Protein AF-A0A6G8FV36-F1 (afdb_monomer_lite)

Foldseek 3Di:
DADWDDDPVDIDGDDPDDDDPDQFDFDDDPVPDPDDDDGGGQWGCDPVSDTDGCPPVSPVVDDDDPPPDDDDDPDPPDDDDDDDPDDDDPDFFDFDDPPPVVVDDPDPPDDDPQPPTFGQWGCDPPRDIDGRPPVSPVVDDDDPDDDDDPDFDADPNDTPVVVVVVVVVVVVVVVVVVVVVCVVPDD

Structure (mmCIF, N/CA/C/O backbone):
data_AF-A0A6G8FV36-F1
#
_entry.id   AF-A0A6G8FV36-F1
#
loop_
_atom_site.group_PDB
_atom_site.id
_atom_site.type_symbol
_atom_site.label_atom_id
_atom_site.label_alt_id
_atom_site.label_comp_id
_atom_site.label_asym_id
_atom_site.label_entity_id
_atom_site.label_seq_id
_atom_site.pdbx_PDB_ins_code
_atom_site.Cartn_x
_atom_site.Cartn_y
_atom_site.Cartn_z
_atom_site.occupancy
_atom_site.B_iso_or_equiv
_atom_site.auth_seq_id
_atom_site.auth_comp_id
_atom_site.auth_asym_id
_atom_site.auth_atom_id
_atom_site.pdbx_PDB_model_num
ATOM 1 N N . MET A 1 1 ? 6.468 0.408 -41.593 1.00 76.44 1 MET A N 1
ATOM 2 C CA . MET A 1 1 ? 7.858 0.262 -42.066 1.00 76.44 1 MET A CA 1
ATOM 3 C C . MET A 1 1 ? 8.660 -0.311 -40.913 1.00 76.44 1 MET A C 1
ATOM 5 O O . MET A 1 1 ? 8.337 0.027 -39.782 1.00 76.44 1 MET A O 1
ATOM 9 N N . THR A 1 2 ? 9.604 -1.211 -41.182 1.00 93.94 2 THR A N 1
ATOM 10 C CA . THR A 1 2 ? 10.564 -1.686 -40.178 1.00 93.94 2 THR A CA 1
ATOM 11 C C . THR A 1 2 ? 11.919 -1.115 -40.549 1.00 93.94 2 THR A C 1
ATOM 13 O O . THR A 1 2 ? 12.330 -1.303 -41.693 1.00 93.94 2 THR A O 1
ATOM 16 N N . ASP A 1 3 ? 12.567 -0.401 -39.635 1.00 95.12 3 ASP A N 1
ATOM 17 C CA . ASP A 1 3 ? 13.819 0.303 -39.919 1.00 95.12 3 ASP A CA 1
ATOM 18 C C . ASP A 1 3 ? 14.655 0.544 -38.649 1.00 95.12 3 ASP A C 1
ATOM 20 O O . ASP A 1 3 ? 14.125 0.591 -37.534 1.00 95.12 3 ASP A O 1
ATOM 24 N N . ILE A 1 4 ? 15.967 0.707 -38.840 1.00 96.62 4 ILE A N 1
ATOM 25 C CA . ILE A 1 4 ? 16.927 1.148 -37.825 1.00 96.62 4 ILE A CA 1
ATOM 26 C C . ILE A 1 4 ? 17.772 2.264 -38.431 1.00 96.62 4 ILE A C 1
ATOM 28 O O . ILE A 1 4 ? 18.494 2.041 -39.402 1.00 96.62 4 ILE A O 1
ATOM 32 N N . ARG A 1 5 ? 17.740 3.452 -37.822 1.00 95.31 5 ARG A N 1
ATOM 33 C CA . ARG A 1 5 ? 18.506 4.613 -38.299 1.00 95.31 5 ARG A CA 1
ATOM 34 C C . ARG A 1 5 ? 19.041 5.472 -37.160 1.00 95.31 5 ARG A C 1
ATOM 36 O O . ARG A 1 5 ? 18.487 5.485 -36.061 1.00 95.31 5 ARG A O 1
ATOM 43 N N . PHE A 1 6 ? 20.112 6.199 -37.457 1.00 96.88 6 PHE A N 1
ATOM 44 C CA . PHE A 1 6 ? 20.731 7.179 -36.566 1.00 96.88 6 PHE A CA 1
ATOM 45 C C . PHE A 1 6 ? 20.282 8.589 -36.972 1.00 96.88 6 PHE A C 1
ATOM 47 O O . PHE A 1 6 ? 20.348 8.925 -38.154 1.00 96.88 6 PHE A O 1
ATOM 54 N N . ASP A 1 7 ? 19.834 9.396 -36.009 1.00 95.31 7 ASP A N 1
ATOM 55 C CA . ASP A 1 7 ? 19.398 10.785 -36.209 1.00 95.31 7 ASP A CA 1
ATOM 56 C C . ASP A 1 7 ? 19.969 11.680 -35.097 1.00 95.31 7 ASP A C 1
ATOM 58 O O . ASP A 1 7 ? 19.445 11.744 -33.982 1.00 95.31 7 ASP A O 1
ATOM 62 N N . GLY A 1 8 ? 21.111 12.315 -35.376 1.00 95.25 8 GLY A N 1
ATOM 63 C CA . GLY A 1 8 ? 21.879 13.060 -34.376 1.00 95.25 8 GLY A CA 1
ATOM 64 C C . GLY A 1 8 ? 22.277 12.172 -33.193 1.00 95.25 8 GLY A C 1
ATOM 65 O O . GLY A 1 8 ? 22.987 11.183 -33.369 1.00 95.25 8 GLY A O 1
ATOM 66 N N . ASP A 1 9 ? 21.789 12.523 -32.002 1.00 95.25 9 ASP A N 1
ATOM 67 C CA . ASP A 1 9 ? 22.030 11.789 -30.751 1.00 95.25 9 ASP A CA 1
ATOM 68 C C . ASP A 1 9 ? 21.066 10.601 -30.539 1.00 95.25 9 ASP A C 1
ATOM 70 O O . ASP A 1 9 ? 21.157 9.898 -29.529 1.00 95.25 9 ASP A O 1
ATOM 74 N N . TRP A 1 10 ? 20.125 10.372 -31.461 1.00 94.50 10 TRP A N 1
ATOM 75 C CA . TRP A 1 10 ? 19.064 9.377 -31.315 1.00 94.50 10 TRP A CA 1
ATOM 76 C C . TRP A 1 10 ? 19.296 8.143 -32.187 1.00 94.50 10 TRP A C 1
ATOM 78 O O . TRP A 1 10 ? 19.711 8.224 -33.345 1.00 94.50 10 TRP A O 1
ATOM 88 N N . ILE A 1 11 ? 18.943 6.981 -31.635 1.00 95.88 11 ILE A N 1
ATOM 89 C CA . ILE A 1 11 ? 18.752 5.744 -32.395 1.00 95.88 11 ILE A CA 1
ATOM 90 C C . ILE A 1 11 ? 17.248 5.512 -32.514 1.00 95.88 11 ILE A C 1
ATOM 92 O O . ILE A 1 11 ? 16.558 5.358 -31.505 1.00 95.88 11 ILE A O 1
ATOM 96 N N . HIS A 1 12 ? 16.747 5.453 -33.744 1.00 94.50 12 HIS A N 1
ATOM 97 C CA . HIS A 1 12 ? 15.363 5.100 -34.033 1.00 94.50 12 HIS A CA 1
ATOM 98 C C . HIS A 1 12 ? 15.264 3.604 -34.322 1.00 94.50 12 HIS A C 1
ATOM 100 O O . HIS A 1 12 ? 15.896 3.106 -35.253 1.00 94.50 12 HIS A O 1
ATOM 106 N N . LEU A 1 13 ? 14.459 2.902 -33.525 1.00 94.94 13 LEU A N 1
ATOM 107 C CA . LEU A 1 13 ? 14.096 1.500 -33.726 1.00 94.94 13 LEU A CA 1
ATOM 108 C C . LEU A 1 13 ? 12.594 1.442 -34.014 1.00 94.94 13 LEU A C 1
ATOM 110 O O . LEU A 1 13 ? 1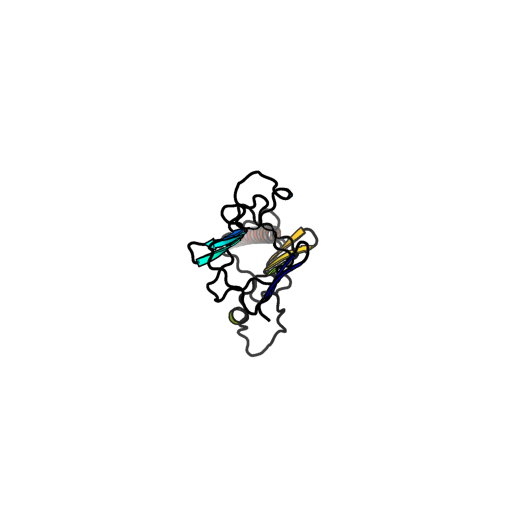1.781 1.472 -33.091 1.00 94.94 13 LEU A O 1
ATOM 114 N N . GLU A 1 14 ? 12.222 1.407 -35.291 1.00 95.06 14 GLU A N 1
ATOM 115 C CA . GLU A 1 14 ? 10.823 1.447 -35.720 1.00 95.06 14 GLU A CA 1
ATOM 116 C C . GLU A 1 14 ? 10.397 0.058 -36.206 1.00 95.06 14 GLU A C 1
ATOM 118 O O . GLU A 1 14 ? 10.904 -0.454 -37.201 1.00 95.06 14 GLU A O 1
ATOM 123 N N . ALA A 1 15 ? 9.467 -0.581 -35.497 1.00 95.12 15 ALA A N 1
ATOM 124 C CA . ALA A 1 15 ? 8.898 -1.875 -35.863 1.00 95.12 15 ALA A CA 1
ATOM 125 C C . ALA A 1 15 ? 7.559 -2.093 -35.145 1.00 95.12 15 ALA A C 1
ATOM 127 O O . ALA A 1 15 ? 7.265 -1.436 -34.150 1.00 95.12 15 ALA A O 1
ATOM 128 N N . ALA A 1 16 ? 6.762 -3.061 -35.609 1.00 95.44 16 ALA A N 1
ATOM 129 C CA . ALA A 1 16 ? 5.578 -3.504 -34.867 1.00 95.44 16 ALA A CA 1
ATOM 130 C C . ALA A 1 16 ? 5.952 -4.214 -33.550 1.00 95.44 16 ALA A C 1
ATOM 132 O O . ALA A 1 16 ? 5.233 -4.108 -32.563 1.00 95.44 16 ALA A O 1
ATOM 133 N N . VAL A 1 17 ? 7.076 -4.939 -33.543 1.00 94.31 17 VAL A N 1
ATOM 134 C CA . VAL A 1 17 ? 7.631 -5.638 -32.378 1.00 94.31 17 VAL A CA 1
ATOM 135 C C . VAL A 1 17 ? 9.154 -5.585 -32.465 1.00 94.31 17 VAL A C 1
ATOM 137 O O . VAL A 1 17 ? 9.720 -5.933 -33.502 1.00 94.31 17 VAL A O 1
ATOM 140 N N . THR A 1 18 ? 9.813 -5.219 -31.365 1.00 93.56 18 THR A N 1
ATOM 141 C CA . THR A 1 18 ? 11.271 -5.331 -31.206 1.00 93.56 18 THR A CA 1
ATOM 142 C C . THR A 1 18 ? 11.568 -6.497 -30.273 1.00 93.56 18 THR A C 1
ATOM 144 O O . THR A 1 18 ? 11.195 -6.467 -29.103 1.00 93.56 18 THR A O 1
ATOM 147 N N . LYS A 1 19 ? 12.232 -7.538 -30.784 1.00 92.56 19 LYS A N 1
ATOM 148 C CA . LYS A 1 19 ? 12.658 -8.693 -29.984 1.00 92.56 19 LYS A CA 1
ATOM 149 C C . LYS A 1 19 ? 14.130 -8.549 -29.619 1.00 92.56 19 LYS A C 1
ATOM 151 O O . LYS A 1 19 ? 14.966 -8.407 -30.505 1.00 92.56 19 LYS A O 1
ATOM 156 N N . SER A 1 20 ? 14.438 -8.674 -28.333 1.00 91.88 20 SER A N 1
ATOM 157 C CA . SER A 1 20 ? 15.803 -8.861 -27.843 1.00 91.88 20 SER A CA 1
ATOM 158 C C . SER A 1 20 ? 15.934 -10.263 -27.251 1.00 91.88 20 SER A C 1
ATOM 160 O O . SER A 1 20 ? 15.066 -10.683 -26.492 1.00 91.88 20 SER A O 1
ATOM 162 N N . ALA A 1 21 ? 16.981 -11.001 -27.625 1.00 93.44 21 ALA A N 1
ATOM 163 C CA . ALA A 1 21 ? 17.2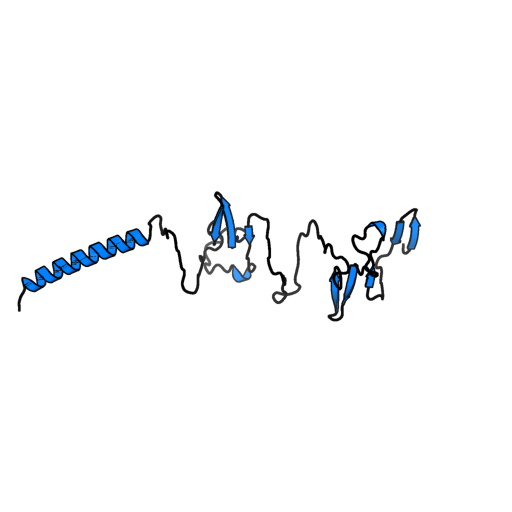88 -12.337 -27.093 1.00 93.44 21 ALA A CA 1
ATOM 164 C C . ALA A 1 21 ? 18.431 -12.294 -26.054 1.00 93.44 21 ALA A C 1
ATOM 166 O O . ALA A 1 21 ? 19.200 -13.242 -25.927 1.00 93.44 21 ALA A O 1
ATOM 167 N N . THR A 1 22 ? 18.569 -11.157 -25.367 1.00 92.88 22 THR A N 1
ATOM 168 C CA . THR A 1 22 ? 19.519 -10.916 -24.269 1.00 92.88 22 THR A CA 1
ATOM 169 C C . THR A 1 22 ? 18.857 -11.184 -22.917 1.00 92.88 22 THR A C 1
ATOM 171 O O . THR A 1 22 ? 17.635 -11.087 -22.815 1.00 92.88 22 THR A O 1
ATOM 174 N N . SER A 1 23 ? 19.653 -11.439 -21.877 1.00 91.75 23 SER A N 1
ATOM 175 C CA . SER A 1 23 ? 19.171 -11.423 -20.488 1.00 91.75 23 SER A CA 1
ATOM 176 C C . SER A 1 23 ? 19.020 -9.998 -19.942 1.00 91.75 23 SER A C 1
ATOM 178 O O . SER A 1 23 ? 18.120 -9.724 -19.151 1.00 91.75 23 SER A O 1
ATOM 180 N N . ASP A 1 24 ? 19.878 -9.079 -20.398 1.00 93.12 24 ASP A N 1
ATOM 181 C CA . ASP A 1 24 ? 20.065 -7.775 -19.766 1.00 93.12 24 ASP A CA 1
ATOM 182 C C . ASP A 1 24 ? 19.865 -6.632 -20.765 1.00 93.12 24 ASP A C 1
ATOM 184 O O . ASP A 1 24 ? 20.439 -6.629 -21.860 1.00 93.12 24 ASP A O 1
ATOM 188 N N . PHE A 1 25 ? 19.125 -5.606 -20.345 1.00 93.94 25 PHE A N 1
ATOM 189 C CA . PHE A 1 25 ? 19.144 -4.289 -20.973 1.00 93.94 25 PHE A CA 1
ATOM 190 C C . PHE A 1 25 ? 19.855 -3.294 -20.053 1.00 93.94 25 PHE A C 1
ATOM 192 O O . PHE A 1 25 ? 19.421 -3.039 -18.924 1.00 93.94 25 PHE A O 1
ATOM 199 N N . MET A 1 26 ? 20.968 -2.733 -20.526 1.00 92.06 26 MET A N 1
ATOM 200 C CA . MET A 1 26 ? 21.809 -1.830 -19.742 1.00 92.06 26 MET A CA 1
ATOM 201 C C . MET A 1 26 ? 21.518 -0.368 -20.080 1.00 92.06 26 MET A C 1
ATOM 203 O O . MET A 1 26 ? 21.533 0.015 -21.247 1.00 92.06 26 MET A O 1
ATOM 207 N N . LEU A 1 27 ? 21.311 0.462 -19.055 1.00 90.00 27 LEU A N 1
ATOM 208 C CA . LEU A 1 27 ? 21.209 1.917 -19.201 1.00 90.00 27 LEU A CA 1
ATOM 209 C C . LEU A 1 27 ? 22.341 2.572 -18.421 1.00 90.00 27 LEU A C 1
ATOM 211 O O . LEU A 1 27 ? 22.231 2.812 -17.215 1.00 90.00 27 LEU A O 1
ATOM 215 N N . ASP A 1 28 ? 23.443 2.840 -19.111 1.00 88.94 28 ASP A N 1
ATOM 216 C CA . ASP A 1 28 ? 24.674 3.294 -18.484 1.00 88.94 28 ASP A CA 1
ATOM 217 C C . ASP A 1 28 ? 25.241 4.537 -19.163 1.00 88.94 28 ASP A C 1
ATOM 219 O O . ASP A 1 28 ? 25.437 4.597 -20.374 1.00 88.94 28 ASP A O 1
ATOM 223 N N . THR A 1 29 ? 25.525 5.554 -18.361 1.00 86.62 29 THR A N 1
ATOM 224 C CA . THR A 1 29 ? 26.180 6.777 -18.811 1.00 86.62 29 THR A CA 1
ATOM 225 C C . THR A 1 29 ? 27.121 7.230 -17.700 1.00 86.62 29 THR A C 1
ATOM 227 O O . THR A 1 29 ? 26.634 7.670 -16.653 1.00 86.62 29 THR A O 1
ATOM 230 N N . PRO A 1 30 ? 28.457 7.151 -17.883 1.00 85.81 30 PRO A N 1
ATOM 231 C CA . PRO A 1 30 ? 29.431 7.432 -16.828 1.00 85.81 30 PRO A CA 1
ATOM 232 C C . PRO A 1 30 ? 29.205 8.756 -16.089 1.00 85.81 30 PRO A C 1
ATOM 234 O O . PRO A 1 30 ? 29.239 8.780 -14.862 1.00 85.81 30 PRO A O 1
ATOM 237 N N . GLY A 1 31 ? 28.862 9.832 -16.809 1.00 84.19 31 GLY A N 1
ATOM 238 C CA . GLY A 1 31 ? 28.596 11.155 -16.224 1.00 84.19 31 GLY A CA 1
ATOM 239 C C . GLY A 1 31 ? 27.358 11.245 -15.318 1.00 84.19 31 GLY A C 1
ATOM 240 O O . GLY A 1 31 ? 27.171 12.248 -14.638 1.00 84.19 31 GLY A O 1
ATOM 241 N N . ARG A 1 32 ? 26.499 10.218 -15.283 1.00 83.12 32 ARG A N 1
ATOM 242 C CA . ARG A 1 32 ? 25.316 10.142 -14.404 1.00 83.12 32 ARG A CA 1
ATOM 243 C C . ARG A 1 32 ? 25.498 9.169 -13.239 1.00 83.12 32 ARG A C 1
ATOM 245 O O . ARG A 1 32 ? 24.597 9.031 -12.410 1.00 83.12 32 ARG A O 1
ATOM 252 N N . ARG A 1 33 ? 26.653 8.505 -13.147 1.00 86.25 33 ARG A N 1
ATOM 253 C CA . ARG A 1 33 ? 26.971 7.589 -12.053 1.00 86.25 33 ARG A CA 1
ATOM 254 C C . ARG A 1 33 ? 27.321 8.378 -10.787 1.00 86.25 33 ARG A C 1
ATOM 256 O O . ARG A 1 33 ? 28.097 9.324 -10.830 1.00 86.25 33 ARG A O 1
ATOM 263 N N . LYS A 1 34 ? 26.789 7.949 -9.639 1.00 78.50 34 LYS A N 1
ATOM 264 C CA . LYS A 1 34 ? 27.224 8.430 -8.308 1.00 78.50 34 LYS A CA 1
ATOM 265 C C . LYS A 1 34 ? 28.325 7.561 -7.690 1.00 78.50 34 LYS A C 1
ATOM 267 O O . LYS A 1 34 ? 28.948 7.957 -6.715 1.00 78.50 34 LYS A O 1
ATOM 272 N N . THR A 1 35 ? 28.533 6.362 -8.232 1.00 76.19 35 THR A N 1
ATOM 273 C CA . THR A 1 35 ? 29.507 5.369 -7.763 1.00 76.19 35 THR A CA 1
ATOM 274 C C . THR A 1 35 ? 30.196 4.719 -8.957 1.00 76.19 35 THR A C 1
ATOM 276 O O . THR A 1 35 ? 29.661 4.732 -10.066 1.00 76.19 35 THR A O 1
ATOM 279 N N . ASN A 1 36 ? 31.361 4.111 -8.747 1.00 67.88 36 ASN A N 1
ATOM 280 C CA . ASN A 1 36 ? 32.165 3.557 -9.837 1.00 67.88 36 ASN A CA 1
ATOM 281 C C . ASN A 1 36 ? 31.981 2.039 -10.038 1.00 67.88 36 ASN A C 1
ATOM 283 O O . ASN A 1 36 ? 32.952 1.332 -10.288 1.00 67.88 36 ASN A O 1
ATOM 287 N N . THR A 1 37 ? 30.758 1.513 -9.889 1.00 70.38 37 THR A N 1
ATOM 288 C CA . THR A 1 37 ? 30.507 0.084 -10.165 1.00 70.38 37 THR A CA 1
ATOM 289 C C . THR A 1 37 ? 30.420 -0.169 -11.681 1.00 70.38 37 THR A C 1
ATOM 291 O O . THR A 1 37 ? 29.974 0.721 -12.415 1.00 70.38 37 THR A O 1
ATOM 294 N N . PRO A 1 38 ? 30.876 -1.343 -12.159 1.00 73.69 38 PRO A N 1
ATOM 295 C CA . PRO A 1 38 ? 31.175 -1.563 -13.577 1.00 73.69 38 PRO A CA 1
ATOM 296 C C . PRO A 1 38 ? 29.952 -1.785 -14.478 1.00 73.69 38 PRO A C 1
ATOM 298 O O . PRO A 1 38 ? 30.021 -1.433 -15.652 1.00 73.69 38 PRO A O 1
ATOM 301 N N . PHE A 1 39 ? 28.850 -2.332 -13.957 1.00 78.69 39 PHE A N 1
ATOM 302 C CA . PHE A 1 39 ? 27.662 -2.690 -14.741 1.00 78.69 39 PHE A CA 1
ATOM 303 C C . PHE A 1 39 ? 26.408 -1.982 -14.205 1.00 78.69 39 PHE A C 1
ATOM 305 O O . PHE A 1 39 ? 26.302 -1.723 -13.004 1.00 78.69 39 PHE A O 1
ATOM 312 N N . ARG A 1 40 ? 25.483 -1.629 -15.112 1.00 84.75 40 ARG A N 1
ATOM 313 C CA . ARG A 1 40 ? 24.193 -0.978 -14.823 1.00 84.75 40 ARG A CA 1
ATOM 314 C C . ARG A 1 40 ? 23.056 -1.718 -15.532 1.00 84.75 40 ARG A C 1
ATOM 316 O O . ARG A 1 40 ? 22.576 -1.264 -16.573 1.00 84.75 40 ARG A O 1
ATOM 323 N N . ARG A 1 41 ? 22.667 -2.890 -15.023 1.00 89.69 41 ARG A N 1
ATOM 324 C CA . ARG A 1 41 ? 21.567 -3.677 -15.601 1.00 89.69 41 ARG A CA 1
ATOM 325 C C . ARG A 1 41 ? 20.229 -3.085 -15.165 1.00 89.69 41 ARG A C 1
ATOM 327 O O . ARG A 1 41 ? 19.834 -3.180 -14.003 1.00 89.69 41 ARG A O 1
ATOM 334 N N . ALA A 1 42 ? 19.562 -2.401 -16.092 1.00 89.81 42 ALA A N 1
ATOM 335 C CA . ALA A 1 42 ? 18.323 -1.677 -15.822 1.00 89.81 42 ALA A CA 1
ATOM 336 C C . ALA A 1 42 ? 17.131 -2.628 -15.750 1.00 89.81 42 ALA A C 1
ATOM 338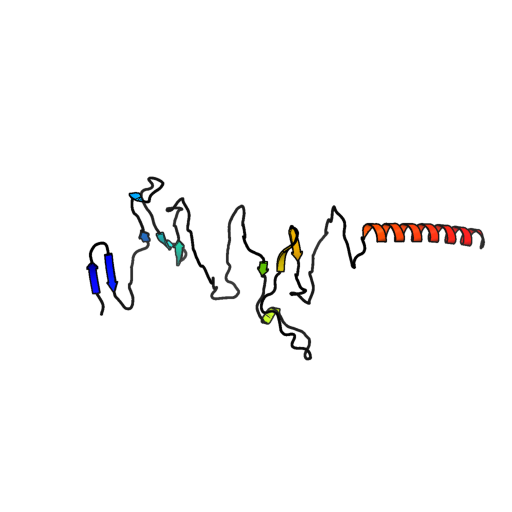 O O . ALA A 1 42 ? 16.380 -2.598 -14.775 1.00 89.81 42 ALA A O 1
ATOM 339 N N . LEU A 1 43 ? 16.999 -3.458 -16.785 1.00 95.44 43 LEU A N 1
ATOM 340 C CA . LEU A 1 43 ? 15.953 -4.458 -16.956 1.00 95.44 43 LEU A CA 1
ATOM 341 C C . LEU A 1 43 ? 16.639 -5.815 -17.111 1.00 95.44 43 LEU A C 1
ATOM 343 O O . LEU A 1 43 ? 17.493 -5.955 -17.990 1.00 95.44 43 LEU A O 1
ATOM 347 N N . VAL A 1 44 ? 16.284 -6.781 -16.270 1.00 95.62 44 VAL A N 1
ATOM 348 C CA . VAL A 1 44 ? 16.827 -8.144 -16.325 1.00 95.62 44 VAL A CA 1
ATOM 349 C C . VAL A 1 44 ? 15.686 -9.143 -16.392 1.00 95.62 44 VAL A C 1
ATOM 351 O O . VAL A 1 44 ? 14.755 -9.062 -15.592 1.00 95.62 44 VAL A O 1
ATOM 354 N N . HIS A 1 45 ? 15.777 -10.072 -17.344 1.00 95.12 45 HIS A N 1
ATOM 355 C CA . HIS A 1 45 ? 15.000 -11.308 -17.333 1.00 95.12 45 HIS A CA 1
ATOM 356 C C . HIS A 1 45 ? 15.678 -12.280 -16.364 1.00 95.12 45 HIS A C 1
ATOM 358 O O . HIS A 1 45 ? 16.765 -12.785 -16.648 1.00 95.12 45 HIS A O 1
ATOM 364 N N . ASP A 1 46 ? 15.102 -12.431 -15.174 1.00 92.19 46 ASP A N 1
ATOM 365 C CA . ASP A 1 46 ? 15.732 -13.141 -14.062 1.00 92.19 46 ASP A CA 1
ATOM 366 C C . ASP A 1 46 ? 15.503 -14.664 -14.085 1.00 92.19 46 ASP A C 1
ATOM 368 O O . ASP A 1 46 ? 14.845 -15.220 -14.965 1.00 92.19 46 ASP A O 1
ATOM 372 N N . PHE A 1 47 ? 16.101 -15.359 -13.112 1.00 93.00 47 PHE A N 1
ATOM 373 C CA . PHE A 1 47 ? 16.070 -16.822 -13.022 1.00 93.00 47 PHE A CA 1
ATOM 374 C C . PHE A 1 47 ? 14.689 -17.404 -12.700 1.00 93.00 47 PHE A C 1
ATOM 376 O O . PHE A 1 47 ? 14.488 -18.597 -12.923 1.00 93.00 47 PHE A O 1
ATOM 383 N N . ASP A 1 48 ? 13.759 -16.582 -12.211 1.00 93.19 48 ASP A N 1
ATOM 384 C CA . ASP A 1 48 ? 12.384 -16.976 -11.902 1.00 93.19 48 ASP A CA 1
ATOM 385 C C . ASP A 1 48 ? 11.422 -16.615 -13.052 1.00 93.19 48 ASP A C 1
ATOM 387 O O . ASP A 1 48 ? 10.208 -16.566 -12.857 1.00 93.19 48 ASP A O 1
ATOM 391 N N . ASP A 1 49 ? 11.960 -16.367 -14.256 1.00 91.81 49 ASP A N 1
ATOM 392 C CA . ASP A 1 49 ? 11.216 -15.900 -15.436 1.00 91.81 49 ASP A CA 1
ATOM 393 C C . ASP A 1 49 ? 10.556 -14.519 -15.220 1.00 91.81 49 ASP A C 1
ATOM 395 O O . ASP A 1 49 ? 9.572 -14.156 -15.868 1.00 91.81 49 ASP A O 1
ATOM 399 N N . GLY A 1 50 ? 11.097 -13.725 -14.291 1.00 91.81 50 GLY A N 1
ATOM 400 C CA . GLY A 1 50 ? 10.612 -12.401 -13.926 1.00 91.81 50 GLY A CA 1
ATOM 401 C C . GLY A 1 50 ? 11.313 -11.265 -14.671 1.00 91.81 50 GLY A C 1
ATOM 402 O O . GLY A 1 50 ? 12.428 -11.397 -15.176 1.00 91.81 50 GLY A O 1
ATOM 403 N N . LEU A 1 51 ? 10.657 -10.101 -14.716 1.00 94.69 51 LEU A N 1
ATOM 404 C CA . LEU A 1 51 ? 11.304 -8.836 -15.067 1.00 94.69 51 LEU A CA 1
ATOM 405 C C . LEU A 1 51 ? 11.743 -8.132 -13.782 1.00 94.69 51 LEU A C 1
ATOM 407 O O . LEU A 1 51 ? 10.921 -7.549 -13.072 1.00 94.69 51 LEU A O 1
ATOM 411 N N . THR A 1 52 ? 13.045 -8.115 -13.525 1.00 94.94 52 THR A N 1
ATOM 412 C CA . THR A 1 52 ? 13.622 -7.358 -12.416 1.00 94.94 52 THR A CA 1
ATOM 413 C C . THR A 1 52 ? 14.089 -5.979 -12.883 1.00 94.94 52 THR A C 1
ATOM 415 O O . THR A 1 52 ? 14.882 -5.843 -13.818 1.00 94.94 52 THR A O 1
ATOM 418 N N . LEU A 1 53 ? 13.627 -4.938 -12.185 1.00 95.56 53 LEU A N 1
ATOM 419 C CA . LEU A 1 53 ? 14.155 -3.580 -12.309 1.00 95.56 53 LEU A CA 1
ATOM 420 C C . LEU A 1 53 ? 15.303 -3.384 -11.320 1.00 95.56 53 LEU A C 1
ATOM 422 O O . LEU A 1 53 ? 15.142 -3.687 -10.138 1.00 95.56 53 LEU A O 1
ATOM 426 N N . ASN A 1 54 ? 16.412 -2.796 -11.779 1.00 93.62 54 ASN A N 1
ATOM 427 C CA . ASN A 1 54 ? 17.585 -2.508 -10.942 1.00 93.62 54 ASN A CA 1
ATOM 428 C C . ASN A 1 54 ? 18.156 -3.773 -10.271 1.00 93.62 54 ASN A C 1
ATOM 430 O O . ASN A 1 54 ? 18.212 -3.896 -9.041 1.00 93.62 54 ASN A O 1
ATOM 434 N N . TRP A 1 55 ? 18.565 -4.721 -11.111 1.00 91.31 55 TRP A N 1
ATOM 435 C CA . TRP A 1 55 ? 19.131 -5.991 -10.673 1.00 91.31 55 TRP A CA 1
ATOM 436 C C . TRP A 1 55 ? 20.399 -5.785 -9.829 1.00 91.31 55 TRP A C 1
ATOM 438 O O . TRP A 1 55 ? 21.208 -4.913 -10.123 1.00 91.31 55 TRP A O 1
ATOM 448 N N . ASP A 1 56 ? 20.563 -6.578 -8.764 1.00 89.69 56 ASP A N 1
ATOM 449 C CA . ASP A 1 56 ? 21.730 -6.562 -7.856 1.00 89.69 56 ASP A CA 1
ATOM 450 C C . ASP A 1 56 ? 22.085 -5.180 -7.260 1.00 89.69 56 ASP A C 1
ATOM 452 O O . ASP A 1 56 ? 23.221 -4.911 -6.874 1.00 89.69 56 ASP A O 1
ATOM 456 N N . ARG A 1 57 ? 21.105 -4.264 -7.168 1.00 89.81 57 ARG A N 1
ATOM 457 C CA . ARG A 1 57 ? 21.342 -2.867 -6.751 1.00 89.81 57 ARG A CA 1
ATOM 458 C C . ARG A 1 57 ? 22.361 -2.159 -7.663 1.00 89.81 57 ARG A C 1
ATOM 460 O O . ARG A 1 57 ? 23.065 -1.239 -7.232 1.00 89.81 57 ARG A O 1
ATOM 467 N N . ASP A 1 58 ? 22.387 -2.525 -8.943 1.00 90.19 58 ASP A N 1
ATOM 468 C CA . ASP A 1 58 ? 23.202 -1.893 -9.979 1.00 90.19 58 ASP A CA 1
ATOM 469 C C . ASP A 1 58 ? 22.916 -0.382 -10.114 1.00 90.19 58 ASP A C 1
ATOM 471 O O . ASP A 1 58 ? 23.730 0.359 -10.646 1.00 90.19 58 ASP A O 1
ATOM 475 N N . TYR A 1 59 ? 21.812 0.128 -9.575 1.00 90.31 59 TYR A N 1
ATOM 476 C CA . TYR A 1 59 ? 21.507 1.539 -9.345 1.00 90.31 59 TYR A CA 1
ATOM 477 C C . TYR A 1 59 ? 21.365 1.767 -7.830 1.00 90.31 59 TYR A C 1
ATOM 479 O O . TYR A 1 59 ? 20.285 1.570 -7.264 1.00 90.31 59 TYR A O 1
ATOM 487 N N . PRO A 1 60 ? 22.422 2.225 -7.131 1.00 88.81 60 PRO A N 1
ATOM 488 C CA . PRO A 1 60 ? 22.404 2.378 -5.672 1.00 88.81 60 PRO A CA 1
ATOM 489 C C . PRO A 1 60 ? 21.466 3.485 -5.179 1.00 88.81 60 PRO A C 1
ATOM 491 O O . PRO A 1 60 ? 21.101 3.502 -4.008 1.00 88.81 60 PRO A O 1
ATOM 494 N N . GLY A 1 61 ? 21.059 4.400 -6.065 1.00 88.31 61 GLY A N 1
ATOM 495 C CA . GLY A 1 61 ? 20.006 5.379 -5.783 1.00 88.31 61 GLY A CA 1
ATOM 496 C C . GLY A 1 61 ? 18.592 4.789 -5.780 1.00 88.31 61 GLY A C 1
ATOM 497 O O . GLY A 1 61 ? 17.658 5.496 -5.420 1.00 88.31 61 GLY A O 1
ATOM 498 N N . GLY A 1 62 ? 18.438 3.519 -6.162 1.00 91.06 62 GLY A N 1
ATOM 499 C CA . GLY A 1 62 ? 17.151 2.845 -6.272 1.00 91.06 62 GLY A CA 1
ATOM 500 C C . GLY A 1 62 ? 16.437 3.116 -7.595 1.00 91.06 62 GLY A C 1
ATOM 501 O O . GLY A 1 62 ? 17.022 3.614 -8.558 1.00 91.06 62 GLY A O 1
ATOM 502 N N . VAL A 1 63 ? 15.156 2.755 -7.619 1.00 93.31 63 VAL A N 1
ATOM 503 C CA . VAL A 1 63 ? 14.231 2.999 -8.730 1.00 93.31 63 VAL A CA 1
ATOM 504 C C . VAL A 1 63 ? 13.199 4.020 -8.267 1.00 93.31 63 VAL A C 1
ATOM 506 O O . VAL A 1 63 ? 12.621 3.875 -7.192 1.00 93.31 63 VAL A O 1
ATOM 509 N N . THR A 1 64 ? 12.949 5.037 -9.086 1.00 94.62 64 THR A N 1
ATOM 510 C CA . THR A 1 64 ? 11.819 5.955 -8.912 1.00 94.62 64 THR A CA 1
ATOM 511 C C . THR A 1 64 ? 10.825 5.701 -10.034 1.00 94.62 64 THR A C 1
ATOM 513 O O . THR A 1 64 ? 11.192 5.777 -11.205 1.00 94.62 64 THR A O 1
ATOM 516 N N . ILE A 1 65 ? 9.576 5.407 -9.676 1.00 94.81 65 ILE A N 1
ATOM 517 C CA . ILE A 1 65 ? 8.464 5.260 -10.619 1.00 94.81 65 ILE A CA 1
ATOM 518 C C . ILE A 1 65 ? 7.502 6.411 -10.342 1.00 94.81 65 ILE A C 1
ATOM 520 O O . ILE A 1 65 ? 6.859 6.440 -9.295 1.00 94.81 65 ILE A O 1
ATOM 524 N N . ASN A 1 66 ? 7.439 7.370 -11.262 1.00 95.69 66 ASN A N 1
ATOM 525 C CA . ASN A 1 66 ? 6.496 8.483 -11.180 1.00 95.69 66 ASN A CA 1
ATOM 526 C C . ASN A 1 66 ? 5.176 8.093 -11.852 1.00 95.69 66 ASN A C 1
ATOM 528 O O . ASN A 1 66 ? 5.173 7.301 -12.793 1.00 95.69 66 ASN A O 1
ATOM 532 N N . ASP A 1 67 ? 4.070 8.652 -11.358 1.00 93.69 67 ASP A N 1
ATOM 533 C CA . ASP A 1 67 ? 2.738 8.531 -11.966 1.00 93.69 67 ASP A CA 1
ATOM 534 C C . ASP A 1 67 ? 2.239 7.083 -12.167 1.00 93.69 67 ASP A C 1
ATOM 536 O O . ASP A 1 67 ? 1.479 6.784 -13.093 1.00 93.69 67 ASP A O 1
ATOM 540 N N . LEU A 1 68 ? 2.629 6.163 -11.273 1.00 93.19 68 LEU A N 1
ATOM 541 C CA . LEU A 1 68 ? 2.105 4.796 -11.261 1.00 93.19 68 LEU A CA 1
ATOM 542 C C . LEU A 1 68 ? 0.606 4.811 -10.939 1.00 93.19 68 LEU A C 1
ATOM 544 O O . LEU A 1 68 ? 0.196 5.047 -9.804 1.00 93.19 68 LEU A O 1
ATOM 548 N N . LYS A 1 69 ? -0.217 4.526 -11.948 1.00 92.19 69 LYS A N 1
ATOM 549 C CA . LYS A 1 69 ? -1.678 4.573 -11.823 1.00 92.19 69 LYS A CA 1
ATOM 550 C C . LYS A 1 69 ? -2.276 3.306 -11.210 1.00 92.19 69 LYS A C 1
ATOM 552 O O . LYS A 1 69 ? -3.181 3.395 -10.386 1.00 92.19 69 LYS A O 1
ATOM 557 N N . THR A 1 70 ? -1.808 2.134 -11.641 1.00 89.94 70 THR A N 1
ATOM 558 C CA . THR A 1 70 ? -2.368 0.827 -11.260 1.00 89.94 70 THR A CA 1
ATOM 559 C C . THR A 1 70 ? -1.311 -0.271 -11.316 1.00 89.94 70 THR A C 1
ATOM 561 O O . THR A 1 70 ? -0.507 -0.303 -12.245 1.00 89.94 70 THR A O 1
ATOM 564 N N . VAL A 1 71 ? -1.376 -1.211 -10.369 1.00 91.00 71 VAL A N 1
ATOM 565 C CA . VAL A 1 71 ? -0.663 -2.498 -10.404 1.00 91.00 71 VAL A CA 1
ATOM 566 C C . VAL A 1 71 ? -1.721 -3.597 -10.385 1.00 91.00 71 VAL A C 1
ATOM 568 O O . VAL A 1 71 ? -2.532 -3.647 -9.461 1.00 91.00 71 VAL A O 1
ATOM 571 N N . HIS A 1 72 ? -1.748 -4.437 -11.418 1.00 87.25 72 HIS A N 1
ATOM 572 C CA . HIS A 1 72 ? -2.729 -5.512 -11.567 1.00 87.25 72 HIS A CA 1
ATOM 573 C C . HIS A 1 72 ? -2.060 -6.873 -11.391 1.00 87.25 72 HIS A C 1
ATOM 575 O O . HIS A 1 72 ? -1.027 -7.129 -12.003 1.00 87.25 72 HIS A O 1
ATOM 581 N N . GLY A 1 73 ? -2.683 -7.740 -10.594 1.00 85.44 73 GLY A N 1
ATOM 582 C CA . GLY A 1 73 ? -2.466 -9.182 -10.677 1.00 85.44 73 GLY A CA 1
ATOM 583 C C . GLY A 1 73 ? -3.344 -9.800 -11.769 1.00 85.44 73 GLY A C 1
ATOM 584 O O . GLY A 1 73 ? -4.389 -9.251 -12.124 1.00 85.44 73 GLY A O 1
ATOM 585 N N . ALA A 1 74 ? -2.924 -10.944 -12.291 1.00 83.94 74 ALA A N 1
ATOM 586 C CA . ALA A 1 74 ? -3.717 -11.840 -13.115 1.00 83.94 74 ALA A CA 1
ATOM 587 C C . ALA A 1 74 ? -4.800 -12.577 -12.307 1.00 83.94 74 ALA A C 1
ATOM 589 O O . ALA A 1 74 ? -5.874 -12.857 -12.843 1.00 83.94 74 ALA A O 1
ATOM 590 N N . THR A 1 75 ? -4.545 -12.895 -11.033 1.00 80.94 75 THR A N 1
ATOM 591 C CA . THR A 1 75 ? -5.477 -13.664 -10.192 1.00 80.94 75 THR A CA 1
ATOM 592 C C . THR A 1 75 ? -5.664 -13.070 -8.797 1.00 80.94 75 THR A C 1
ATOM 594 O O . THR A 1 75 ? -4.876 -12.250 -8.331 1.00 80.94 75 THR A O 1
ATOM 597 N N . ASN A 1 76 ? -6.689 -13.543 -8.079 1.00 73.69 76 ASN A N 1
ATOM 598 C CA . ASN A 1 76 ? -6.892 -13.221 -6.660 1.00 73.69 76 ASN A CA 1
ATOM 599 C C . ASN A 1 76 ? -5.797 -13.802 -5.739 1.00 73.69 76 ASN A C 1
ATOM 601 O O . ASN A 1 76 ? -5.787 -13.497 -4.548 1.00 73.69 76 ASN A O 1
ATOM 605 N N . GLY A 1 77 ? -4.922 -14.666 -6.264 1.00 75.44 77 GLY A N 1
ATOM 606 C CA . GLY A 1 77 ? -3.779 -15.226 -5.546 1.00 75.44 77 GLY A CA 1
ATOM 607 C C . GLY A 1 77 ? -2.509 -14.385 -5.656 1.00 75.44 77 GLY A C 1
ATOM 608 O O . GLY A 1 77 ? -1.531 -14.703 -4.988 1.00 75.44 77 GLY A O 1
ATOM 609 N N . ASP A 1 78 ? -2.511 -13.328 -6.467 1.00 85.94 78 ASP A N 1
ATOM 610 C CA . ASP A 1 78 ? -1.314 -12.531 -6.708 1.00 85.94 78 ASP A CA 1
ATOM 611 C C . ASP A 1 78 ? -1.102 -11.519 -5.580 1.00 85.94 78 ASP A C 1
ATOM 613 O O . ASP A 1 78 ? -2.049 -10.966 -5.010 1.00 85.94 78 ASP A O 1
ATOM 617 N N . TRP A 1 79 ? 0.162 -11.247 -5.261 1.00 86.00 79 TRP A N 1
ATOM 618 C CA . TRP A 1 79 ? 0.525 -10.417 -4.117 1.00 86.00 79 TRP A CA 1
ATOM 619 C C . TRP A 1 79 ? 1.387 -9.230 -4.525 1.00 86.00 79 TRP A C 1
ATOM 621 O O . TRP A 1 79 ? 2.384 -9.379 -5.229 1.00 86.00 79 TRP A O 1
ATOM 631 N N . LEU A 1 80 ? 1.067 -8.056 -3.977 1.00 91.19 80 LEU A N 1
ATOM 632 C CA . LEU A 1 80 ? 2.048 -6.986 -3.847 1.00 91.19 80 LEU A CA 1
ATOM 633 C C . LEU A 1 80 ? 2.855 -7.234 -2.573 1.00 91.19 80 LEU A C 1
ATOM 635 O O . LEU A 1 80 ? 2.362 -7.037 -1.462 1.00 91.19 80 LEU A O 1
ATOM 639 N N . VAL A 1 81 ? 4.102 -7.664 -2.732 1.00 90.31 81 VAL A N 1
ATOM 640 C CA . VAL A 1 81 ? 4.998 -7.921 -1.603 1.00 90.31 81 VAL A CA 1
ATOM 641 C C . VAL A 1 81 ? 5.931 -6.729 -1.408 1.00 90.31 81 VAL A C 1
ATOM 643 O O . VAL A 1 81 ? 6.797 -6.466 -2.238 1.00 90.31 81 VAL A O 1
ATOM 646 N N . VAL A 1 82 ? 5.803 -6.036 -0.273 1.00 93.31 82 VAL A N 1
ATOM 647 C CA . VAL A 1 82 ? 6.716 -4.954 0.125 1.00 93.31 82 VAL A CA 1
ATOM 648 C C . VAL A 1 82 ? 7.583 -5.431 1.287 1.00 93.31 82 VAL A C 1
ATOM 650 O O . VAL A 1 82 ? 7.133 -5.493 2.429 1.00 93.31 82 VAL A O 1
ATOM 653 N N . ARG A 1 83 ? 8.845 -5.776 1.005 1.00 92.06 83 ARG A N 1
ATOM 654 C CA . ARG A 1 83 ? 9.829 -6.153 2.035 1.00 92.06 83 ARG A CA 1
ATOM 655 C C . ARG A 1 83 ? 10.682 -4.943 2.395 1.00 92.06 83 ARG A C 1
ATOM 657 O O . ARG A 1 83 ? 11.648 -4.632 1.708 1.00 92.06 83 ARG A O 1
ATOM 664 N N . SER A 1 84 ? 10.325 -4.265 3.479 1.00 92.12 84 SER A N 1
ATOM 665 C CA . SER A 1 84 ? 11.087 -3.134 4.010 1.00 92.12 84 SER A CA 1
ATOM 666 C C . SER A 1 84 ? 11.067 -3.140 5.534 1.00 92.12 84 SER A C 1
ATOM 668 O O . SER A 1 84 ? 10.118 -3.628 6.144 1.00 92.12 84 SER A O 1
ATOM 670 N N . ARG A 1 85 ? 12.097 -2.552 6.156 1.00 93.12 85 ARG A N 1
ATOM 671 C CA . ARG A 1 85 ? 12.091 -2.272 7.601 1.00 93.12 85 ARG A CA 1
ATOM 672 C C . ARG A 1 85 ? 10.981 -1.284 7.968 1.00 93.12 85 ARG A C 1
ATOM 674 O O . ARG A 1 85 ? 10.409 -1.385 9.046 1.00 93.12 85 ARG A O 1
ATOM 681 N N . ILE A 1 86 ? 10.725 -0.311 7.094 1.00 89.94 86 ILE A N 1
ATOM 682 C CA . ILE A 1 86 ? 9.717 0.737 7.273 1.00 89.94 86 ILE A CA 1
ATOM 683 C C . ILE A 1 86 ? 9.003 0.941 5.938 1.00 89.94 86 ILE A C 1
ATOM 685 O O . ILE A 1 86 ? 9.651 1.120 4.905 1.00 89.94 86 ILE A O 1
ATOM 689 N N . VAL A 1 87 ? 7.674 0.947 5.967 1.00 91.62 87 VAL A N 1
ATOM 690 C CA . VAL A 1 87 ? 6.836 1.372 4.843 1.00 91.62 87 VAL A CA 1
ATOM 691 C C . VAL A 1 87 ? 6.214 2.708 5.222 1.00 91.62 87 VAL A C 1
ATOM 693 O O . VAL A 1 87 ? 5.525 2.804 6.233 1.00 91.62 87 VAL A O 1
ATOM 696 N N . GLN A 1 88 ? 6.496 3.741 4.432 1.00 88.50 88 GLN A N 1
ATOM 697 C CA . GLN A 1 88 ? 5.862 5.049 4.572 1.00 88.50 88 GLN A CA 1
ATOM 698 C C . GLN A 1 88 ? 4.857 5.228 3.440 1.00 88.50 88 GLN A C 1
ATOM 700 O O . GLN A 1 88 ? 5.201 5.053 2.272 1.00 88.50 88 GLN A O 1
ATOM 705 N N . GLN A 1 89 ? 3.628 5.591 3.794 1.00 89.00 89 GLN A N 1
ATOM 706 C CA . GLN A 1 89 ? 2.586 5.960 2.849 1.00 89.00 89 GLN A CA 1
ATOM 707 C C . GLN A 1 89 ? 2.205 7.414 3.111 1.00 89.00 89 GLN A C 1
ATOM 709 O O . GLN A 1 89 ? 1.673 7.737 4.170 1.00 89.00 89 GLN A O 1
ATOM 714 N N . PHE A 1 90 ? 2.476 8.281 2.138 1.00 84.81 90 PHE A N 1
ATOM 715 C CA . PHE A 1 90 ? 2.002 9.659 2.150 1.00 84.81 90 PHE A CA 1
ATOM 716 C C . PHE A 1 90 ? 0.704 9.724 1.353 1.00 84.81 90 PHE A C 1
ATOM 718 O O . PHE A 1 90 ? 0.677 9.441 0.158 1.00 84.81 90 PHE A O 1
ATOM 725 N N . GLY A 1 91 ? -0.385 10.050 2.034 1.00 83.88 91 GLY A N 1
ATOM 726 C CA . GLY A 1 91 ? -1.717 10.116 1.456 1.00 83.88 91 GLY A CA 1
ATOM 727 C C . GLY A 1 91 ? -2.756 10.295 2.551 1.00 83.88 91 GLY A C 1
ATOM 728 O O . GLY A 1 91 ? -2.443 10.187 3.734 1.00 83.88 91 GLY A O 1
ATOM 729 N N . THR A 1 92 ? -3.989 10.589 2.158 1.00 79.88 92 THR A N 1
ATOM 730 C CA . THR A 1 92 ? -5.080 10.811 3.117 1.00 79.88 92 THR A CA 1
ATOM 731 C C . THR A 1 92 ? -5.639 9.492 3.651 1.00 79.88 92 THR A C 1
ATOM 733 O O . THR A 1 92 ? -5.913 9.365 4.844 1.00 79.88 92 THR A O 1
ATOM 736 N N . ASP A 1 93 ? -5.751 8.493 2.772 1.00 81.69 93 ASP A N 1
ATOM 737 C CA . ASP A 1 93 ? -6.512 7.276 3.035 1.00 81.69 93 ASP A CA 1
ATOM 738 C C . ASP A 1 93 ? -5.725 6.010 2.669 1.00 81.69 93 ASP A C 1
ATOM 740 O O . ASP A 1 93 ? -5.075 5.942 1.621 1.00 81.69 93 ASP A O 1
ATOM 744 N N . LEU A 1 94 ? -5.877 4.961 3.484 1.00 86.00 94 LEU A N 1
ATOM 745 C CA . LEU A 1 94 ? -5.612 3.582 3.079 1.00 86.00 94 LEU A CA 1
ATOM 746 C C . LEU A 1 94 ? -6.945 2.862 2.859 1.00 86.00 94 LEU A C 1
ATOM 748 O O . LEU A 1 94 ? -7.728 2.624 3.786 1.00 86.00 94 LEU A O 1
ATOM 752 N N . MET A 1 95 ? -7.204 2.500 1.606 1.00 81.75 95 MET A N 1
ATOM 753 C CA . MET A 1 95 ? -8.408 1.777 1.208 1.00 81.75 95 MET A CA 1
ATOM 754 C C . MET A 1 95 ? -8.137 0.273 1.179 1.00 81.75 95 MET A C 1
ATOM 756 O O . MET A 1 95 ? -7.204 -0.166 0.514 1.00 81.75 95 MET A O 1
ATOM 760 N N . LEU A 1 96 ? -8.968 -0.519 1.865 1.00 81.44 96 LEU A N 1
ATOM 761 C CA . LEU A 1 96 ? -8.887 -1.986 1.851 1.00 81.44 96 LEU A CA 1
ATOM 762 C C . LEU A 1 96 ? -10.225 -2.559 1.376 1.00 81.44 96 LEU A C 1
ATOM 764 O O . LEU A 1 96 ? -11.149 -2.767 2.164 1.00 81.44 96 LEU A O 1
ATOM 768 N N . ASP A 1 97 ? -10.356 -2.808 0.078 1.00 75.50 97 ASP A N 1
ATOM 769 C CA . ASP A 1 97 ? -11.606 -3.286 -0.511 1.00 75.50 97 ASP A CA 1
ATOM 770 C C . ASP A 1 97 ? -11.412 -4.630 -1.215 1.00 75.50 97 ASP A C 1
ATOM 772 O O . ASP A 1 97 ? -10.573 -4.774 -2.096 1.00 75.50 97 ASP A O 1
ATOM 776 N N . GLY A 1 98 ? -12.210 -5.621 -0.826 1.00 67.56 98 GLY A N 1
ATOM 777 C CA . GLY A 1 98 ? -12.142 -6.986 -1.345 1.00 67.56 98 GLY A CA 1
ATOM 778 C C . GLY A 1 98 ? -12.954 -7.232 -2.619 1.00 67.56 98 GLY A C 1
ATOM 779 O O . GLY A 1 98 ? -13.328 -8.375 -2.866 1.00 67.56 98 GLY A O 1
ATOM 780 N N . GLY A 1 99 ? -13.302 -6.183 -3.372 1.00 64.69 99 GLY A N 1
ATOM 781 C CA . GLY A 1 99 ? -14.143 -6.282 -4.569 1.00 64.69 99 GLY A CA 1
ATOM 782 C C . GLY A 1 99 ? -15.616 -6.595 -4.263 1.00 64.69 99 GLY A C 1
ATOM 783 O O . GLY A 1 99 ? -15.992 -6.892 -3.131 1.00 64.69 99 GLY A O 1
ATOM 784 N N . LYS A 1 100 ? -16.491 -6.513 -5.280 1.00 63.50 100 LYS A N 1
ATOM 785 C CA . LYS A 1 100 ? -17.965 -6.623 -5.137 1.00 63.50 100 LYS A CA 1
ATOM 786 C C . LYS A 1 100 ? -18.427 -7.894 -4.404 1.00 63.50 100 LYS A C 1
ATOM 788 O O . LYS A 1 100 ? -19.418 -7.838 -3.6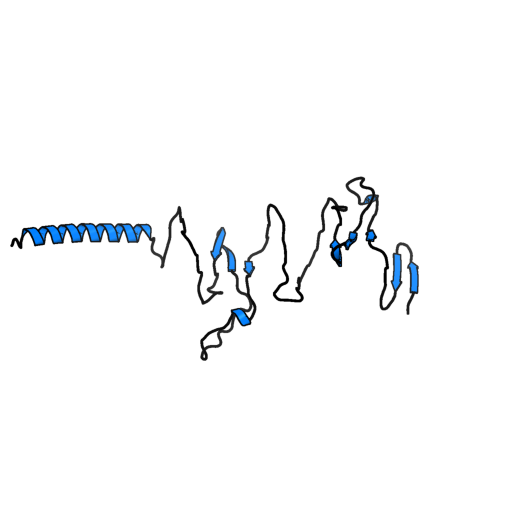82 1.00 63.50 100 LYS A O 1
ATOM 793 N N . GLU A 1 101 ? -17.705 -8.998 -4.555 1.00 60.66 101 GLU A N 1
ATOM 794 C CA . GLU A 1 101 ? -18.013 -10.309 -3.965 1.00 60.66 101 GLU A CA 1
ATOM 795 C C . GLU A 1 101 ? -17.985 -10.283 -2.432 1.00 60.66 101 GLU A C 1
ATOM 797 O O . GLU A 1 101 ? -18.891 -10.798 -1.780 1.00 60.66 101 GLU A O 1
ATOM 802 N N . ARG A 1 102 ? -17.013 -9.582 -1.837 1.00 62.44 102 ARG A N 1
ATOM 803 C CA . ARG A 1 102 ? -16.915 -9.411 -0.377 1.00 62.44 102 ARG A CA 1
ATOM 804 C C . ARG A 1 102 ? -17.795 -8.280 0.160 1.00 62.44 102 ARG A C 1
ATOM 806 O O . ARG A 1 102 ? -17.872 -8.069 1.368 1.00 62.44 102 ARG A O 1
ATOM 813 N N . ARG A 1 103 ? -18.478 -7.544 -0.726 1.00 66.56 103 ARG A N 1
ATOM 814 C CA . ARG A 1 103 ? -19.417 -6.462 -0.381 1.00 66.56 103 ARG A CA 1
ATOM 815 C C . ARG A 1 103 ? -20.857 -6.954 -0.216 1.00 66.56 103 ARG A C 1
ATOM 817 O O . ARG A 1 103 ? -21.726 -6.101 -0.034 1.00 66.56 103 ARG A O 1
ATOM 824 N N . ALA A 1 104 ? -21.105 -8.265 -0.316 1.00 55.34 104 ALA A N 1
ATOM 825 C CA . ALA A 1 104 ? -22.436 -8.864 -0.311 1.00 55.34 104 ALA A CA 1
ATOM 826 C C . ALA A 1 104 ? -23.320 -8.282 0.801 1.00 55.34 104 ALA A C 1
ATOM 828 O O . ALA A 1 104 ? -23.087 -8.464 1.994 1.00 55.34 104 ALA A O 1
ATOM 829 N N . VAL A 1 105 ? -24.342 -7.545 0.373 1.00 54.00 105 VAL A N 1
ATOM 830 C CA . VAL A 1 105 ? -25.417 -7.067 1.231 1.00 54.00 105 VAL A CA 1
ATOM 831 C C . VAL A 1 105 ? -26.436 -8.198 1.288 1.00 54.00 105 VAL A C 1
ATOM 833 O O . VAL A 1 105 ? -27.132 -8.455 0.312 1.00 54.00 105 VAL A O 1
ATOM 836 N N . THR A 1 106 ? -26.556 -8.856 2.436 1.00 48.91 106 THR A N 1
ATOM 837 C CA . THR A 1 106 ? -27.572 -9.878 2.754 1.00 48.91 106 THR A CA 1
ATOM 838 C C . THR A 1 106 ? -29.006 -9.328 2.821 1.00 48.91 106 THR A C 1
ATOM 840 O O . THR A 1 106 ? -29.889 -9.963 3.387 1.00 48.91 106 THR A O 1
ATOM 843 N N . THR A 1 107 ? -29.289 -8.154 2.245 1.00 47.62 107 THR A N 1
ATOM 844 C CA . THR A 1 107 ? -30.638 -7.575 2.253 1.00 47.62 107 THR A CA 1
ATOM 845 C C . THR A 1 107 ? -31.139 -7.346 0.833 1.00 47.62 107 THR A C 1
ATOM 847 O O . THR A 1 107 ? -30.677 -6.466 0.113 1.00 47.62 107 THR A O 1
ATOM 850 N N . ILE A 1 108 ? -32.137 -8.150 0.462 1.00 55.59 108 ILE A N 1
ATOM 851 C CA . ILE A 1 108 ? -32.879 -8.142 -0.810 1.00 55.59 108 ILE A CA 1
ATOM 852 C C . ILE A 1 108 ? -33.553 -6.778 -1.099 1.00 55.59 108 ILE A C 1
ATOM 854 O O . ILE A 1 108 ? -33.962 -6.518 -2.224 1.00 55.59 108 ILE A O 1
ATOM 858 N N . PHE A 1 109 ? -33.633 -5.865 -0.119 1.00 53.34 109 PHE A N 1
ATOM 859 C CA . PHE A 1 109 ? -34.550 -4.718 -0.167 1.00 53.34 109 PHE A CA 1
ATOM 860 C C . PHE A 1 109 ? -33.934 -3.312 -0.131 1.00 53.34 109 PHE A C 1
ATOM 862 O O . PHE A 1 109 ? -34.691 -2.344 -0.184 1.00 53.34 109 PHE A O 1
ATOM 869 N N . ARG A 1 110 ? -32.606 -3.127 -0.068 1.00 51.72 110 ARG A N 1
ATOM 870 C CA . ARG A 1 110 ? -32.021 -1.770 -0.164 1.00 51.72 110 ARG A CA 1
ATOM 871 C C . ARG A 1 110 ? -30.696 -1.741 -0.929 1.00 51.72 110 ARG A C 1
ATOM 873 O O . ARG A 1 110 ? -29.648 -1.978 -0.325 1.00 51.72 110 ARG A O 1
ATOM 880 N N . PRO A 1 111 ? -30.692 -1.341 -2.214 1.00 49.41 111 PRO A N 1
ATOM 881 C CA . PRO A 1 111 ? -29.460 -0.951 -2.877 1.00 49.41 111 PRO A CA 1
ATOM 882 C C . PRO A 1 111 ? -29.009 0.381 -2.269 1.00 49.41 111 PRO A C 1
ATOM 884 O O . PRO A 1 111 ? -29.462 1.457 -2.659 1.00 49.41 111 PRO A O 1
ATOM 887 N N . ARG A 1 112 ? -28.132 0.340 -1.262 1.00 56.06 112 ARG A N 1
ATOM 888 C CA . ARG A 1 112 ? -27.400 1.548 -0.872 1.00 56.06 112 ARG A CA 1
ATOM 889 C C . ARG A 1 112 ? -26.478 1.904 -2.032 1.00 56.06 112 ARG A C 1
ATOM 891 O O . ARG A 1 112 ? -25.729 1.042 -2.486 1.00 56.06 112 ARG A O 1
ATOM 898 N N . ARG A 1 113 ? -26.533 3.163 -2.492 1.00 50.25 113 ARG A N 1
ATOM 899 C CA . ARG A 1 113 ? -25.491 3.777 -3.331 1.00 50.25 113 ARG A CA 1
ATOM 900 C C . ARG A 1 113 ? -24.164 3.576 -2.603 1.00 50.25 113 ARG A C 1
ATOM 902 O O . ARG A 1 113 ? -23.857 4.298 -1.660 1.00 50.25 113 ARG A O 1
ATOM 909 N N . GLY A 1 114 ? -23.465 2.504 -2.954 1.00 55.47 114 GLY A N 1
ATOM 910 C CA . GLY A 1 114 ? -22.225 2.125 -2.308 1.00 55.47 114 GLY A CA 1
ATOM 911 C C . GLY A 1 114 ? -21.181 3.144 -2.705 1.00 55.47 114 GLY A C 1
ATOM 912 O O . GLY A 1 114 ? -20.936 3.319 -3.897 1.00 55.47 114 GLY A O 1
ATOM 913 N N . ASN A 1 115 ? -20.588 3.815 -1.721 1.00 55.09 115 ASN A N 1
ATOM 914 C CA . ASN A 1 115 ? -19.307 4.468 -1.928 1.00 55.09 115 ASN A CA 1
ATOM 915 C C . ASN A 1 115 ? -18.380 3.426 -2.595 1.00 55.09 115 ASN A C 1
ATOM 917 O O . ASN A 1 115 ? -18.226 2.335 -2.032 1.00 55.09 115 ASN A O 1
ATOM 921 N N . PRO A 1 116 ? -17.858 3.674 -3.815 1.00 60.94 116 PRO A N 1
ATOM 922 C CA . PRO A 1 116 ? -16.998 2.706 -4.495 1.00 60.94 116 PRO A CA 1
ATOM 923 C C . PRO A 1 116 ? -15.668 2.511 -3.760 1.00 60.94 116 PRO A C 1
ATOM 925 O O . PRO A 1 116 ? -14.964 1.543 -4.034 1.00 60.94 116 PRO A O 1
ATOM 928 N N . TYR A 1 117 ? -15.360 3.408 -2.823 1.00 64.81 117 TYR A N 1
ATOM 929 C CA . TYR A 1 117 ? -14.173 3.401 -1.997 1.00 64.81 117 TYR A CA 1
ATOM 930 C C . TYR A 1 117 ? -14.542 3.019 -0.565 1.00 64.81 117 TYR A C 1
ATOM 932 O O . TYR A 1 117 ? -15.455 3.596 0.027 1.00 64.81 117 TYR A O 1
ATOM 940 N N . ARG A 1 118 ? -13.825 2.048 0.004 1.00 74.62 118 ARG A N 1
ATOM 941 C CA . ARG A 1 118 ? -13.944 1.688 1.419 1.00 74.62 118 ARG A CA 1
ATOM 942 C C . ARG A 1 118 ? -12.643 2.024 2.126 1.00 74.62 118 ARG A C 1
ATOM 944 O O . ARG A 1 118 ? -11.640 1.333 1.951 1.00 74.62 118 ARG A O 1
ATOM 951 N N . ARG A 1 119 ? -12.652 3.129 2.871 1.00 81.50 119 ARG A N 1
ATOM 952 C CA . ARG A 1 119 ? -11.473 3.632 3.583 1.00 81.50 119 ARG A CA 1
ATOM 953 C C . ARG A 1 119 ? -11.348 2.913 4.915 1.00 81.50 119 ARG A C 1
ATOM 955 O O . ARG A 1 119 ? -12.176 3.098 5.807 1.00 81.50 119 ARG A O 1
ATOM 962 N N . ALA A 1 120 ? -10.346 2.049 5.018 1.00 82.75 120 ALA A N 1
ATOM 963 C CA . ALA A 1 120 ? -10.127 1.243 6.211 1.00 82.75 120 ALA A CA 1
ATOM 964 C C . ALA A 1 120 ? -9.524 2.085 7.327 1.00 82.75 120 ALA A C 1
ATOM 966 O O . ALA A 1 120 ? -10.042 2.087 8.444 1.00 82.75 120 ALA A O 1
ATOM 967 N N . LEU A 1 121 ? -8.462 2.813 6.984 1.00 89.62 121 LEU A N 1
ATOM 968 C CA . LEU A 1 121 ? -7.725 3.699 7.870 1.00 89.62 121 LEU A CA 1
ATOM 969 C C . LEU A 1 121 ? -7.668 5.081 7.226 1.00 89.62 121 LEU A C 1
ATOM 971 O O . LEU A 1 121 ? -7.320 5.204 6.049 1.00 89.62 121 LEU A O 1
ATOM 975 N N . VAL A 1 122 ? -8.012 6.102 8.001 1.00 87.38 122 VAL A N 1
ATOM 976 C CA . VAL A 1 122 ? -7.961 7.504 7.580 1.00 87.38 122 VAL A CA 1
ATOM 977 C C . VAL A 1 122 ? -7.154 8.288 8.600 1.00 87.38 122 VAL A C 1
ATOM 979 O O . VAL A 1 122 ? -7.424 8.190 9.798 1.00 87.38 122 VAL A O 1
ATOM 982 N N . HIS A 1 123 ? -6.189 9.069 8.122 1.00 87.81 123 HIS A N 1
ATOM 983 C CA . HIS A 1 123 ? -5.550 10.114 8.914 1.00 87.81 123 HIS A CA 1
ATOM 984 C C . HIS A 1 123 ? -6.394 11.384 8.769 1.00 87.81 123 HIS A C 1
ATOM 986 O O . HIS A 1 123 ? -6.319 12.098 7.768 1.00 87.81 123 HIS A O 1
ATOM 992 N N . ALA A 1 124 ? -7.306 11.574 9.717 1.00 86.31 124 ALA A N 1
ATOM 993 C CA . ALA A 1 124 ? -8.306 12.626 9.691 1.00 86.31 124 ALA A CA 1
ATOM 994 C C . ALA A 1 124 ? -7.763 13.928 10.303 1.00 86.31 124 ALA A C 1
ATOM 996 O O . ALA A 1 124 ? -6.581 14.058 10.627 1.00 86.31 124 ALA A O 1
ATOM 997 N N . TRP A 1 125 ? -8.636 14.929 10.417 1.00 88.31 125 TRP A N 1
ATOM 998 C CA . TRP A 1 125 ? -8.284 16.211 11.021 1.00 88.31 125 TRP A CA 1
ATOM 999 C C . TRP A 1 125 ? -7.763 16.039 12.450 1.00 88.31 125 TRP A C 1
ATOM 1001 O O . TRP A 1 125 ? -8.076 15.057 1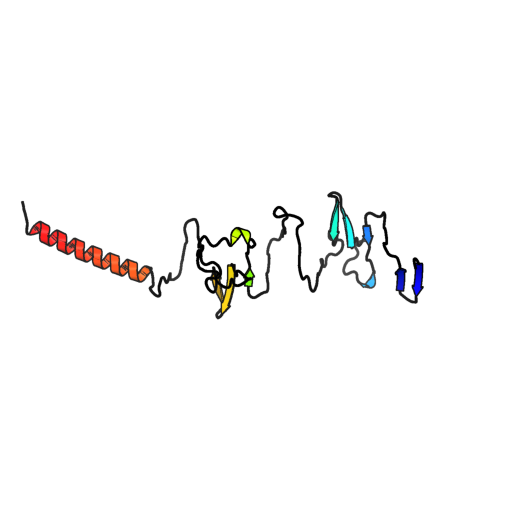3.125 1.00 88.31 125 TRP A O 1
ATOM 1011 N N . GLU A 1 126 ? -6.968 17.017 12.887 1.00 89.94 126 GLU A N 1
ATOM 1012 C CA . GLU A 1 126 ? -6.398 17.060 14.240 1.00 89.94 126 GLU A CA 1
ATOM 1013 C C . GLU A 1 126 ? -5.525 15.838 14.580 1.00 89.94 126 GLU A C 1
ATOM 1015 O O . GLU A 1 126 ? -5.457 15.433 15.734 1.00 89.94 126 GLU A O 1
ATOM 1020 N N . ASP A 1 127 ? -4.848 15.260 13.577 1.00 87.06 127 ASP A N 1
ATOM 1021 C CA . ASP A 1 127 ? -3.926 14.124 13.754 1.00 87.06 127 ASP A CA 1
ATOM 1022 C C . ASP A 1 127 ? -4.620 12.871 14.328 1.00 87.06 127 ASP A C 1
ATOM 1024 O O . ASP A 1 127 ? -4.083 12.119 15.141 1.00 87.06 127 ASP A O 1
ATOM 1028 N N . THR A 1 128 ? -5.869 12.636 13.916 1.00 88.94 128 THR A N 1
ATOM 1029 C CA . THR A 1 128 ? -6.648 11.487 14.388 1.00 88.94 128 THR A CA 1
ATOM 1030 C C . THR A 1 128 ? -6.559 10.309 13.422 1.00 88.94 128 THR A C 1
ATOM 1032 O O . THR A 1 128 ? -6.786 10.440 12.220 1.00 88.94 128 THR A O 1
ATOM 1035 N N . LEU A 1 129 ? -6.270 9.114 13.943 1.00 91.81 129 LEU A N 1
ATOM 1036 C CA . LEU A 1 129 ? -6.399 7.870 13.183 1.00 91.81 129 LEU A CA 1
ATOM 1037 C C . LEU A 1 129 ? -7.819 7.321 13.341 1.00 91.81 129 LEU A C 1
ATOM 1039 O O . LEU A 1 129 ? -8.214 6.896 14.427 1.00 91.81 129 LEU A O 1
ATOM 1043 N N . VAL A 1 130 ? -8.577 7.287 12.247 1.00 89.62 130 VAL A N 1
ATOM 1044 C CA . VAL A 1 130 ? -9.945 6.761 12.229 1.00 89.62 130 VAL A CA 1
ATOM 1045 C C . VAL A 1 130 ? -9.975 5.403 11.543 1.00 89.62 130 VAL A C 1
ATOM 1047 O O . VAL A 1 130 ? -9.588 5.268 10.381 1.00 89.62 130 VAL A O 1
ATOM 1050 N N . VAL A 1 131 ? -10.502 4.402 12.248 1.00 92.62 131 VAL A N 1
ATOM 1051 C CA . VAL A 1 131 ? -10.831 3.093 11.675 1.00 92.62 131 VAL A CA 1
ATOM 1052 C C . VAL A 1 131 ? -12.284 3.110 11.205 1.00 92.62 131 VAL A C 1
ATOM 1054 O O . VAL A 1 131 ? -13.168 3.526 11.953 1.00 92.62 131 VAL A O 1
ATOM 1057 N N . ASN A 1 132 ? -12.540 2.636 9.980 1.00 88.88 132 ASN A N 1
ATOM 1058 C CA . ASN A 1 132 ? -13.878 2.614 9.370 1.00 88.88 132 ASN A CA 1
ATOM 1059 C C . ASN A 1 132 ? -14.527 4.013 9.297 1.00 88.88 132 ASN A C 1
ATOM 1061 O O . ASN A 1 132 ? -15.641 4.258 9.777 1.00 88.88 132 ASN A O 1
ATOM 1065 N N . PHE A 1 133 ? -13.804 4.951 8.684 1.00 86.94 133 PHE A N 1
ATOM 1066 C CA . PHE A 1 133 ? -14.266 6.323 8.503 1.00 86.94 133 PHE A CA 1
ATOM 1067 C C . PHE A 1 133 ? -15.603 6.372 7.744 1.00 86.94 133 PHE A C 1
ATOM 1069 O O . PHE A 1 133 ? -15.854 5.586 6.830 1.00 86.94 133 PHE A O 1
ATOM 1076 N N . ASN A 1 134 ? -16.484 7.301 8.131 1.00 83.94 134 ASN A N 1
ATOM 1077 C CA . ASN A 1 134 ? -17.796 7.519 7.505 1.00 83.94 134 ASN A CA 1
ATOM 1078 C C . ASN A 1 134 ? -18.707 6.269 7.422 1.00 83.94 134 ASN A C 1
ATOM 1080 O O . ASN A 1 134 ? -19.657 6.242 6.639 1.00 83.94 134 ASN A O 1
ATOM 1084 N N . ARG A 1 135 ? -18.458 5.233 8.238 1.00 84.69 135 ARG A N 1
ATOM 1085 C CA . ARG A 1 135 ? -19.183 3.949 8.177 1.00 84.69 135 ARG A CA 1
ATOM 1086 C C . ARG A 1 135 ? -19.071 3.278 6.798 1.00 84.69 135 ARG A C 1
ATOM 1088 O O . ARG A 1 135 ? -20.011 2.607 6.362 1.00 84.69 135 ARG A O 1
ATOM 1095 N N . ASP A 1 136 ? -17.931 3.448 6.121 1.00 80.00 136 ASP A N 1
ATOM 1096 C CA . ASP A 1 136 ? -17.644 2.832 4.818 1.00 80.00 136 ASP A CA 1
ATOM 1097 C C . ASP A 1 136 ? -17.723 1.279 4.887 1.00 80.00 136 ASP A C 1
ATOM 1099 O O . ASP A 1 136 ? -18.090 0.616 3.910 1.00 80.00 136 ASP A O 1
ATOM 1103 N N . TYR A 1 137 ? -17.497 0.693 6.070 1.00 80.62 137 TYR A N 1
ATOM 1104 C CA . TYR A 1 137 ? -17.786 -0.697 6.438 1.00 80.62 137 TYR A CA 1
ATOM 1105 C C . TYR A 1 137 ? -19.016 -0.747 7.350 1.00 80.62 137 TYR A C 1
ATOM 1107 O O . TYR A 1 137 ? -18.931 -0.675 8.576 1.00 80.62 137 TYR A O 1
ATOM 1115 N N . VAL A 1 138 ? -20.191 -0.918 6.744 1.00 80.12 138 VAL A N 1
ATOM 1116 C CA . VAL A 1 138 ? -21.478 -0.983 7.466 1.00 80.12 138 VAL A CA 1
ATOM 1117 C C . VAL A 1 138 ? -21.587 -2.148 8.456 1.00 80.12 138 VAL A C 1
ATOM 1119 O O . VAL A 1 138 ? -22.416 -2.088 9.356 1.00 80.12 138 VAL A O 1
ATOM 1122 N N . GLY A 1 139 ? -20.764 -3.190 8.297 1.00 79.44 139 GLY A N 1
ATOM 1123 C CA . GLY A 1 139 ? -20.656 -4.300 9.251 1.00 79.44 139 GLY A CA 1
ATOM 1124 C C . GLY A 1 139 ? -19.889 -3.948 10.532 1.00 79.44 139 GLY A C 1
ATOM 1125 O O . GLY A 1 139 ? -19.880 -4.745 11.461 1.00 79.44 139 GLY A O 1
ATOM 1126 N N . GLY A 1 140 ? -19.272 -2.764 10.596 1.00 85.88 140 GLY A N 1
ATOM 1127 C CA . GLY A 1 140 ? -18.478 -2.315 11.735 1.00 85.88 140 GLY A CA 1
ATOM 1128 C C . GLY A 1 140 ? -17.006 -2.719 11.648 1.00 85.88 140 GLY A C 1
ATOM 1129 O O . GLY A 1 140 ? -16.491 -3.041 10.578 1.00 85.88 140 GLY A O 1
ATOM 1130 N N . VAL A 1 141 ? -16.333 -2.643 12.796 1.00 90.44 141 VAL A N 1
ATOM 1131 C CA . VAL A 1 141 ? -14.940 -3.054 13.000 1.00 90.44 141 VAL A CA 1
ATOM 1132 C C . VAL A 1 141 ? -14.953 -4.195 14.007 1.00 90.44 141 VAL A C 1
ATOM 1134 O O . VAL A 1 141 ? -15.544 -4.055 15.075 1.00 90.44 141 VAL A O 1
ATOM 1137 N N . VAL A 1 142 ? -14.308 -5.307 13.668 1.00 91.56 142 VAL A N 1
ATOM 1138 C CA . VAL A 1 142 ? -14.047 -6.400 14.608 1.00 91.56 142 VAL A CA 1
ATOM 1139 C C . VAL A 1 142 ? -12.587 -6.298 15.030 1.00 91.56 142 VAL A C 1
ATOM 1141 O O . VAL A 1 142 ? -11.709 -6.209 14.173 1.00 91.56 142 VAL A O 1
ATOM 1144 N N . ILE A 1 143 ? -12.341 -6.284 16.339 1.00 93.00 143 ILE A N 1
ATOM 1145 C CA . ILE A 1 143 ? -11.000 -6.349 16.923 1.00 93.00 143 ILE A CA 1
ATOM 1146 C C . ILE A 1 143 ? -10.951 -7.627 17.748 1.00 93.00 143 ILE A C 1
ATOM 1148 O O . ILE A 1 143 ? -11.667 -7.756 18.739 1.00 93.00 143 ILE A O 1
ATOM 1152 N N . GLU A 1 144 ? -10.145 -8.583 17.305 1.00 93.94 144 GLU A N 1
ATOM 1153 C CA . GLU A 1 144 ? -9.963 -9.849 18.007 1.00 93.94 144 GLU A CA 1
ATOM 1154 C C . GLU A 1 144 ? -8.780 -9.737 18.974 1.00 93.94 144 GLU A C 1
ATOM 1156 O O . GLU A 1 144 ? -7.707 -9.254 18.610 1.00 93.94 144 GLU A O 1
ATOM 1161 N N . GLY A 1 145 ? -8.981 -10.187 20.215 1.00 95.44 145 GLY A N 1
ATOM 1162 C CA . GLY A 1 145 ? -7.979 -10.123 21.280 1.00 95.44 145 GLY A CA 1
ATOM 1163 C C . GLY A 1 145 ? -8.186 -8.974 22.272 1.00 95.44 145 GLY A C 1
ATOM 1164 O O . GLY A 1 145 ? -9.169 -8.236 22.223 1.00 95.44 145 GLY A O 1
ATOM 1165 N N . ALA A 1 146 ? -7.263 -8.860 23.229 1.00 94.75 146 ALA A N 1
ATOM 1166 C CA . ALA A 1 146 ? -7.317 -7.828 24.259 1.00 94.75 146 ALA A CA 1
ATOM 1167 C C . ALA A 1 146 ? -6.921 -6.456 23.690 1.00 94.75 146 ALA A C 1
ATOM 1169 O O . ALA A 1 146 ? -5.903 -6.328 23.010 1.00 94.75 146 ALA A O 1
ATOM 1170 N N . VAL A 1 147 ? -7.696 -5.422 24.024 1.00 94.88 147 VAL A N 1
ATOM 1171 C CA . VAL A 1 147 ? -7.419 -4.029 23.648 1.00 94.88 147 VAL A CA 1
ATOM 1172 C C . VAL A 1 147 ? -7.008 -3.254 24.894 1.00 94.88 147 VAL A C 1
ATOM 1174 O O . VAL A 1 147 ? -7.783 -3.147 25.842 1.00 94.88 147 VAL A O 1
ATOM 1177 N N . SER A 1 148 ? -5.791 -2.707 24.891 1.00 94.56 148 SER A N 1
ATOM 1178 C CA . SER A 1 148 ? -5.313 -1.800 25.937 1.00 94.56 148 SER A CA 1
ATOM 1179 C C . SER A 1 148 ? -5.484 -0.357 25.477 1.00 94.56 148 SER A C 1
ATOM 1181 O O . SER A 1 148 ? -4.927 0.039 24.453 1.00 94.56 148 SER A O 1
ATOM 1183 N N . VAL A 1 149 ? -6.260 0.421 26.230 1.00 95.44 149 VAL A N 1
ATOM 1184 C CA . VAL A 1 149 ? -6.464 1.853 25.993 1.00 95.44 149 VAL A CA 1
ATOM 1185 C C . VAL A 1 149 ? -5.890 2.593 27.201 1.00 95.44 149 VAL A C 1
ATOM 1187 O O . VAL A 1 149 ? -6.552 2.656 28.231 1.00 95.44 149 VAL A O 1
ATOM 1190 N N . PRO A 1 150 ? -4.646 3.103 27.129 1.00 93.19 150 PRO A N 1
ATOM 1191 C CA . PRO A 1 150 ? -4.002 3.748 28.276 1.00 93.19 150 PRO A CA 1
ATOM 1192 C C . PRO A 1 150 ? -4.601 5.123 28.605 1.00 93.19 150 PRO A C 1
ATOM 1194 O O . PRO A 1 150 ? -4.439 5.613 29.719 1.00 93.19 150 PRO A O 1
ATOM 1197 N N . GLY A 1 151 ? -5.255 5.756 27.627 1.00 92.94 151 GLY A N 1
ATOM 1198 C CA . GLY A 1 151 ? -6.007 6.995 27.804 1.00 92.94 151 GLY A CA 1
ATOM 1199 C C . GLY A 1 151 ? -7.488 6.743 28.095 1.00 92.94 151 GLY A C 1
ATOM 1200 O O . GLY A 1 151 ? -7.881 5.693 28.594 1.00 92.94 151 GLY A O 1
ATOM 1201 N N . GLN A 1 152 ? -8.325 7.717 27.749 1.00 93.81 152 GLN A N 1
ATOM 1202 C CA . GLN A 1 152 ? -9.777 7.605 27.889 1.00 93.81 152 GLN A CA 1
ATOM 1203 C C . GLN A 1 152 ? -10.387 6.760 26.766 1.00 93.81 152 GLN A C 1
ATOM 1205 O O . GLN A 1 152 ? -9.991 6.872 25.604 1.00 93.81 152 GLN A O 1
ATOM 1210 N N . LEU A 1 153 ? -11.400 5.961 27.108 1.00 95.94 153 LEU A N 1
ATOM 1211 C CA . LEU A 1 153 ? -12.230 5.241 26.147 1.00 95.94 153 LEU A CA 1
ATOM 1212 C C . LEU A 1 153 ? -13.645 5.817 26.195 1.00 95.94 153 LEU A C 1
ATOM 1214 O O . LEU A 1 153 ? -14.405 5.532 27.117 1.00 95.94 153 LEU A O 1
ATOM 1218 N N . ASN A 1 154 ? -14.003 6.602 25.179 1.00 94.88 154 ASN A N 1
ATOM 1219 C CA . ASN A 1 154 ? -15.333 7.192 25.055 1.00 94.88 154 ASN A CA 1
ATOM 1220 C C . ASN A 1 154 ? -16.242 6.319 24.177 1.00 94.88 154 ASN A C 1
ATOM 1222 O O . ASN A 1 154 ? -15.974 6.132 22.990 1.00 94.88 154 ASN A O 1
ATOM 1226 N N . VAL A 1 155 ? -17.352 5.829 24.734 1.00 94.94 155 VAL A N 1
ATOM 1227 C CA . VAL A 1 155 ? -18.374 5.045 24.022 1.00 94.94 155 VAL A CA 1
ATOM 1228 C C . VAL A 1 155 ? -19.710 5.769 24.116 1.00 94.94 155 VAL A C 1
ATOM 1230 O O . VAL A 1 155 ? -20.191 6.072 25.202 1.00 94.94 155 VAL A O 1
ATOM 1233 N N . GLY A 1 156 ? -20.316 6.092 22.968 1.00 92.44 156 GLY A N 1
ATOM 1234 C CA . GLY A 1 156 ? -21.586 6.831 22.943 1.00 92.44 156 GLY A CA 1
ATOM 1235 C C . GLY A 1 156 ? -21.507 8.218 23.597 1.00 92.44 156 GLY A C 1
ATOM 1236 O O . GLY A 1 156 ? -22.505 8.700 24.123 1.00 92.44 156 GLY A O 1
ATOM 1237 N N . GLY A 1 157 ? -20.323 8.842 23.593 1.00 93.31 157 GLY A N 1
ATOM 1238 C CA . GLY A 1 157 ? -20.075 10.136 24.238 1.00 93.31 157 GLY A CA 1
ATOM 1239 C C . GLY A 1 157 ? -19.854 10.069 25.753 1.00 93.31 157 GLY A C 1
ATOM 1240 O O . GLY A 1 157 ? -19.783 11.116 26.385 1.00 93.31 157 GLY A O 1
ATOM 1241 N N . GLN A 1 158 ? -19.752 8.871 26.332 1.00 95.38 158 GLN A N 1
ATOM 1242 C CA . GLN A 1 158 ? -19.483 8.661 27.754 1.00 95.38 158 GLN A CA 1
ATOM 1243 C C . GLN A 1 158 ? -18.118 8.007 27.947 1.00 95.38 158 GLN A C 1
ATOM 1245 O O . GLN A 1 158 ? -17.794 7.045 27.250 1.00 95.38 158 GLN A O 1
ATOM 1250 N N . ASP A 1 159 ? -17.349 8.493 28.917 1.00 96.25 159 ASP A N 1
ATOM 1251 C CA . ASP A 1 159 ? -16.108 7.845 29.334 1.00 96.25 159 ASP A CA 1
ATOM 1252 C C . ASP A 1 159 ? -16.416 6.551 30.105 1.00 96.25 159 ASP A C 1
ATOM 1254 O O . ASP A 1 159 ? -17.126 6.554 31.116 1.00 96.25 159 ASP A O 1
ATOM 1258 N N . VAL A 1 160 ? -15.876 5.429 29.628 1.00 96.31 160 VAL A N 1
ATOM 1259 C CA . VAL A 1 160 ? -16.135 4.097 30.193 1.00 96.31 160 VAL A CA 1
ATOM 1260 C C . VAL A 1 160 ? -15.643 3.992 31.637 1.00 96.31 160 VAL A C 1
ATOM 1262 O O . VAL A 1 160 ? -16.319 3.366 32.455 1.00 96.31 160 VAL A O 1
ATOM 1265 N N . ALA A 1 161 ? -14.518 4.624 31.988 1.00 95.31 161 ALA A N 1
ATOM 1266 C CA . ALA A 1 161 ? -14.001 4.589 33.357 1.00 95.31 161 ALA A CA 1
ATOM 1267 C C . ALA A 1 161 ? -14.959 5.288 34.336 1.00 95.31 161 ALA A C 1
ATOM 1269 O O . ALA A 1 161 ? -15.253 4.759 35.411 1.00 95.31 161 ALA A O 1
ATOM 1270 N N . THR A 1 162 ? -15.519 6.427 33.929 1.00 95.69 162 THR A N 1
ATOM 1271 C CA . THR A 1 162 ? -16.538 7.154 34.696 1.00 95.69 162 THR A CA 1
ATOM 1272 C C . THR A 1 162 ? -17.808 6.321 34.892 1.00 95.69 162 THR A C 1
ATOM 1274 O O . 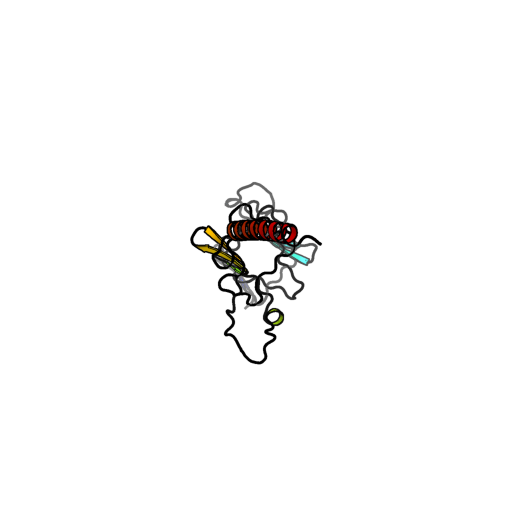THR A 1 162 ? -18.332 6.233 36.007 1.00 95.69 162 THR A O 1
ATOM 1277 N N . VAL A 1 163 ? -18.288 5.657 33.834 1.00 96.94 163 VAL A N 1
ATOM 1278 C CA . VAL A 1 163 ? -19.458 4.766 33.917 1.00 96.94 163 VAL A CA 1
ATOM 1279 C C . VAL A 1 163 ? -19.195 3.599 34.876 1.00 96.94 163 VAL A C 1
ATOM 1281 O O . VAL A 1 163 ? -20.039 3.305 35.723 1.00 96.94 163 VAL A O 1
ATOM 1284 N N . LEU A 1 164 ? -18.019 2.968 34.801 1.00 96.69 164 LEU A N 1
ATOM 1285 C CA . LEU A 1 164 ? -17.639 1.867 35.692 1.00 96.69 164 LEU A CA 1
ATOM 1286 C C . LEU A 1 164 ? -17.560 2.305 37.159 1.00 96.69 164 LEU A C 1
ATOM 1288 O O . LEU A 1 164 ? -18.086 1.611 38.027 1.00 96.69 164 LEU A O 1
ATOM 1292 N N . ALA A 1 165 ? -16.971 3.469 37.440 1.00 96.69 165 ALA A N 1
ATOM 1293 C CA . ALA A 1 165 ? -16.903 4.012 38.795 1.00 96.69 165 ALA A CA 1
ATOM 1294 C C . ALA A 1 165 ? -18.303 4.297 39.372 1.00 96.69 165 ALA A C 1
ATOM 1296 O O . ALA A 1 165 ? -18.582 3.981 40.532 1.00 96.69 165 ALA A O 1
ATOM 1297 N N . SER A 1 166 ? -19.208 4.842 38.550 1.00 97.38 166 SER A N 1
ATOM 1298 C CA . SER A 1 166 ? -20.602 5.074 38.940 1.00 97.38 166 SER A CA 1
ATOM 1299 C C . SER A 1 166 ? -21.324 3.764 39.267 1.00 97.38 166 SER A C 1
ATOM 1301 O O . SER A 1 166 ? -21.936 3.645 40.331 1.00 97.38 166 SER A O 1
ATOM 1303 N N . LEU A 1 167 ? -21.188 2.751 38.405 1.00 97.81 167 LEU A N 1
ATOM 1304 C CA . LEU A 1 167 ? -21.761 1.423 38.635 1.00 97.81 167 LEU A CA 1
ATOM 1305 C C . LEU A 1 167 ? -21.205 0.779 39.910 1.00 97.81 167 LEU A C 1
ATOM 1307 O O . LEU A 1 167 ? -21.970 0.245 40.709 1.00 97.81 167 LEU A O 1
ATOM 1311 N N . GLN A 1 168 ? -19.897 0.877 40.157 1.00 98.38 168 GLN A N 1
ATOM 1312 C CA . GLN A 1 168 ? -19.271 0.346 41.369 1.00 98.38 168 GLN A CA 1
ATOM 1313 C C . GLN A 1 168 ? -19.816 1.013 42.642 1.00 98.38 168 GLN A C 1
ATOM 1315 O O . GLN A 1 168 ? -20.081 0.330 43.637 1.00 98.38 168 GLN A O 1
ATOM 1320 N N . SER A 1 169 ? -20.034 2.330 42.613 1.00 98.19 169 SER A N 1
ATOM 1321 C CA . SER A 1 169 ? -20.654 3.064 43.722 1.00 98.19 169 SER A CA 1
ATOM 1322 C C . SER A 1 169 ? -22.095 2.605 43.968 1.00 98.19 169 SER A C 1
ATOM 1324 O O . SER A 1 169 ? -22.459 2.305 45.107 1.00 98.19 169 SER A O 1
ATOM 1326 N N . GLN A 1 170 ? -22.894 2.472 42.905 1.00 98.38 170 GLN A N 1
ATOM 1327 C CA . GLN A 1 170 ? -24.278 2.000 42.999 1.00 98.38 170 GLN A CA 1
ATOM 1328 C C . GLN A 1 170 ? -24.364 0.574 43.554 1.00 98.38 170 GLN A C 1
ATOM 1330 O O . GLN A 1 170 ? -25.181 0.316 44.438 1.00 98.38 170 GLN A O 1
ATOM 1335 N N . VAL A 1 171 ? -23.495 -0.333 43.093 1.00 98.38 171 VAL A N 1
ATOM 1336 C CA . VAL A 1 171 ? -23.406 -1.706 43.611 1.00 98.38 171 VAL A CA 1
ATOM 1337 C C . VAL A 1 171 ? -23.033 -1.696 45.092 1.00 98.38 171 VAL A C 1
ATOM 1339 O O . VAL A 1 171 ? -23.690 -2.361 45.882 1.00 98.38 171 VAL A O 1
ATOM 1342 N N . THR A 1 172 ? -22.049 -0.890 45.498 1.00 98.06 172 THR A N 1
ATOM 1343 C CA . THR A 1 172 ? -21.633 -0.783 46.909 1.00 98.06 172 THR A CA 1
ATOM 1344 C C . THR A 1 172 ? -22.778 -0.299 47.804 1.00 98.06 172 THR A C 1
ATOM 1346 O O . THR A 1 172 ? -23.032 -0.875 48.862 1.00 98.06 172 THR A O 1
ATOM 1349 N N . ALA A 1 173 ? -23.507 0.729 47.364 1.00 97.69 173 ALA A N 1
ATOM 1350 C CA . ALA A 1 173 ? -24.650 1.264 48.096 1.00 97.69 173 ALA A CA 1
ATOM 1351 C C . ALA A 1 173 ? -25.801 0.251 48.193 1.00 97.69 173 ALA A C 1
ATOM 1353 O O . ALA A 1 173 ? -26.428 0.122 49.245 1.00 97.69 173 ALA A O 1
ATOM 1354 N N . LEU A 1 174 ? -26.072 -0.488 47.112 1.00 97.94 174 LEU A N 1
ATOM 1355 C CA . LEU A 1 174 ? -27.095 -1.529 47.108 1.00 97.94 174 LEU A CA 1
ATOM 1356 C C . LEU A 1 174 ? -26.725 -2.678 48.052 1.00 97.94 174 LEU A C 1
ATOM 1358 O O . LEU A 1 174 ? -27.568 -3.086 48.848 1.00 97.94 174 LEU A O 1
ATOM 1362 N N . THR A 1 175 ? -25.469 -3.133 48.026 1.00 97.81 175 THR A N 1
ATOM 1363 C CA . THR A 1 175 ? -24.953 -4.153 48.950 1.00 97.81 175 THR A CA 1
ATOM 1364 C C . THR A 1 175 ? -25.158 -3.730 50.404 1.00 97.81 175 THR A C 1
ATOM 1366 O O . THR A 1 175 ? -25.704 -4.502 51.185 1.00 97.81 175 THR A O 1
ATOM 1369 N N . ALA A 1 176 ? -24.831 -2.482 50.760 1.00 96.88 176 ALA A N 1
ATOM 1370 C CA . ALA A 1 176 ? -25.031 -1.974 52.119 1.00 96.88 176 ALA A CA 1
ATOM 1371 C C . ALA A 1 176 ? -26.510 -1.992 52.554 1.00 96.88 176 ALA A C 1
ATOM 1373 O O . ALA A 1 176 ? -26.826 -2.400 53.672 1.00 96.88 176 ALA A O 1
ATOM 1374 N N . ARG A 1 177 ? -27.430 -1.594 51.664 1.00 96.69 177 ARG A N 1
ATOM 1375 C CA . ARG A 1 177 ? -28.877 -1.605 51.950 1.00 96.69 177 ARG A CA 1
ATOM 1376 C C . ARG A 1 177 ? -29.434 -3.015 52.126 1.00 96.69 177 ARG A C 1
ATOM 1378 O O . ARG A 1 177 ? -30.307 -3.212 52.965 1.00 96.69 177 ARG A O 1
ATOM 1385 N N . VAL A 1 178 ? -28.966 -3.980 51.336 1.00 96.31 178 VAL A N 1
ATOM 1386 C CA . VAL A 1 178 ? -29.397 -5.381 51.466 1.00 96.31 178 VAL A CA 1
ATOM 1387 C C . VAL A 1 178 ? -28.950 -5.944 52.809 1.00 96.31 178 VAL A C 1
ATOM 1389 O O . VAL A 1 178 ? -29.783 -6.478 53.530 1.00 96.31 178 VAL A O 1
ATOM 1392 N N . THR A 1 179 ? -27.692 -5.728 53.199 1.00 95.38 179 THR A N 1
ATOM 1393 C CA . THR A 1 179 ? -27.174 -6.164 54.505 1.00 95.38 179 THR A CA 1
ATOM 1394 C C . THR A 1 179 ? -27.968 -5.569 55.669 1.00 95.38 179 THR A C 1
ATOM 1396 O O . THR A 1 179 ? -28.267 -6.256 56.644 1.00 95.38 179 THR A O 1
ATOM 1399 N N . GLU A 1 180 ? -28.355 -4.296 55.566 1.00 94.94 180 GLU A N 1
ATOM 1400 C CA . GLU A 1 180 ? -29.215 -3.660 56.564 1.00 94.94 180 GLU A CA 1
ATOM 1401 C C . GLU A 1 180 ? -30.598 -4.324 56.646 1.00 94.94 180 GLU A C 1
ATOM 1403 O O . GLU A 1 180 ? -31.114 -4.544 57.742 1.00 94.94 180 GLU A O 1
ATOM 1408 N N . LEU A 1 181 ? -31.207 -4.646 55.503 1.00 94.25 181 LEU A N 1
ATOM 1409 C CA . LEU A 1 181 ? -32.506 -5.315 55.464 1.00 94.25 181 LEU A CA 1
ATOM 1410 C C . LEU A 1 181 ? -32.422 -6.744 56.006 1.00 94.25 181 LEU A C 1
ATOM 1412 O O . LEU A 1 181 ? -33.253 -7.111 56.827 1.00 94.25 181 LEU A O 1
ATOM 1416 N N . GLU A 1 182 ? -31.413 -7.524 55.627 1.00 93.19 182 GLU A N 1
ATOM 1417 C CA . GLU A 1 182 ? -31.204 -8.886 56.141 1.00 93.19 182 GLU A CA 1
ATOM 1418 C C . GLU A 1 182 ? -31.046 -8.898 57.666 1.00 93.19 182 GLU A C 1
ATOM 1420 O O . GLU A 1 182 ? -31.653 -9.722 58.345 1.00 93.19 182 GLU A O 1
ATOM 1425 N N . GLY A 1 183 ? -30.323 -7.926 58.233 1.00 89.00 183 GLY A N 1
ATOM 1426 C CA . GLY A 1 183 ? -30.213 -7.773 59.686 1.00 89.00 183 GLY A CA 1
ATOM 1427 C C . GLY A 1 183 ? -31.531 -7.406 60.383 1.00 89.00 183 GLY A C 1
ATOM 1428 O O . GLY A 1 183 ? -31.700 -7.689 61.568 1.00 89.00 183 GLY A O 1
ATOM 1429 N N . ARG A 1 184 ? -32.479 -6.787 59.666 1.00 86.69 184 ARG A N 1
ATOM 1430 C CA . ARG A 1 184 ? -33.812 -6.428 60.185 1.00 86.69 184 ARG A CA 1
ATOM 1431 C C . ARG A 1 184 ? -34.833 -7.559 60.058 1.00 86.69 184 ARG A C 1
ATOM 1433 O O . ARG A 1 184 ? -35.814 -7.551 60.795 1.00 86.69 184 ARG A O 1
ATOM 1440 N N . VAL A 1 185 ? -34.617 -8.504 59.146 1.00 78.81 185 VAL A N 1
ATOM 1441 C CA . VAL A 1 185 ? -35.511 -9.641 58.866 1.00 78.81 185 VAL A CA 1
ATOM 1442 C C . VAL A 1 185 ? -34.882 -10.946 59.381 1.00 78.81 185 VAL A C 1
ATOM 1444 O O . VAL A 1 185 ? -34.921 -11.956 58.692 1.00 78.81 185 VAL A O 1
ATOM 1447 N N . GLY A 1 186 ? -34.258 -10.930 60.571 1.00 66.50 186 GLY A N 1
ATOM 1448 C CA . GLY A 1 186 ? -33.723 -12.146 61.212 1.00 66.50 186 GLY A CA 1
ATOM 1449 C C . GLY A 1 186 ? -34.738 -13.311 61.212 1.00 66.50 186 GLY A C 1
ATOM 1450 O O . GLY A 1 186 ? -35.931 -13.035 61.101 1.00 66.50 186 GLY A O 1
ATOM 1451 N N . PRO A 1 187 ? -34.265 -14.574 61.297 1.00 58.75 187 PRO A N 1
ATOM 1452 C CA . PRO A 1 187 ? -34.995 -15.784 60.891 1.00 58.75 187 PRO A CA 1
ATOM 1453 C C . PRO A 1 187 ? -36.453 -15.871 61.353 1.00 58.75 187 PRO A C 1
ATOM 1455 O O . PRO A 1 187 ? -36.737 -15.486 62.510 1.00 58.75 187 PRO A O 1
#

Secondary structure (DSSP, 8-state):
--EEEEETTEEEEESS------SEEE---GGG-SS--S--EEEEE-TTS-EEESGGGSSTT-----S------SSTT-------S-----SSEEE---HHHHT----TT------S--EEEEEEGGGEEEESGGGSSTT-----S----SS--EETTEEHHHHHHHHHHHHHHHHHHHHHHHHHS--

pLDDT: mean 86.44, std 12.23, range [47.62, 98.38]

Radius of gyration: 31.42 Å; chains: 1; bounding box: 68×34×103 Å

Sequence (187 aa):
MTDIRFDGDWIHLEAAVTKSATSDFMLDTPGRRKTNTPFRRALVHDFDDGLTLNWDRDYPGGVTINDLKTVHGATNGDWLVVRSRIVQQFGTDLMLDGGKERRAVTTIFRPRRGNPYRRALVHAWEDTLVVNFNRDYVGGVVIEGAVSVPGQLNVGGQDVATVLASLQSQVTALTARVTELEGRVGP